Protein AF-0000000066672182 (afdb_homodimer)

Radius of gyration: 24.46 Å; Cα contacts (8 Å, |Δi|>4): 438; chains: 2; bounding box: 55×78×61 Å

Nearest PDB structures (foldseek):
  6jmt-assembly6_F  TM=8.742E-01  e=5.599E-02  Mus musculus
  7b4u-assembly2_C  TM=6.963E-01  e=1.454E-02  synthetic construct
  5z2n-assembly1_A  TM=6.628E-01  e=4.362E-02  Mus musculus
  4g8l-assembly3_C  TM=5.756E-01  e=4.585E-02  Homo sapiens
  8fob-assembly1_A  TM=5.525E-01  e=1.520E-01  Homo sapiens

Secondary structure (DSSP, 8-state):
---------------HHHHHHTS---HHHHHHHHHHHHHHHTT-HHHHHHHHHHHHTT--HHHHHHHHHHHHHHHHHTT-HHHHHHHHTTSSS----TTPEETTTTEEHHHHHHHTT-HHHHHHHHHTT--SSPPPSSSS---HHHHHHHT----------------/---------------HHHHHHTS---HHHHHHHHHHHHHHHTT-HHHHHHHHHHHHTT--HHHHHHHHHHHHHHHHHTT-HHHHHHHHTTSSS----TTPEETTTTEEHHHHHHHTT-HHHHHHHHHTT--SSPPPSSSS---HHHHHHHT----------------

Organism: Arabidopsis thaliana (NCBI:txid3702)

Sequence (334 aa):
MFDSYSLYPTGKLSPVVDSYVTAELDGEDMRDDYAFLESGLKDNKSQFISYAKRILVGEDAESERIEDLKLLTACCSYDSINCASSIINGDVGSVPYINDICSDTGLSLLHTAAESHAPLCVEMLLKRRARTDMRSKDERALIPLELSLSNVSVDVKWKPTSESIEDMFDSYSLYPTGKLSPVVDSYVTAELDGEDMRDDYAFLESGLKDNKSQFISYAKRILVGEDAESERIEDLKLLTACCSYDSINCASSIINGDVGSVPYINDICSDTGLSLLHTAAESHAPLCVEMLLKRRARTDMRSKDERALIPLELSLSNVSVDVKWKPTSESIED

Structure (mmCIF, N/CA/C/O backbone):
data_AF-0000000066672182-model_v1
#
loop_
_entity.id
_entity.type
_entity.pdbx_description
1 polymer 'Serine/threonine-protein phosphatase 6 regulatory ankyrin repeat subunit C-like protein'
#
loop_
_atom_site.group_PDB
_atom_site.id
_atom_site.type_symbol
_atom_site.label_atom_id
_atom_site.label_alt_id
_atom_site.label_comp_id
_atom_site.label_asym_id
_atom_site.label_entity_id
_atom_site.label_seq_id
_atom_site.pdbx_PDB_ins_code
_atom_site.Cartn_x
_atom_site.Cartn_y
_atom_site.Cartn_z
_atom_site.occupancy
_atom_site.B_iso_or_equiv
_atom_site.auth_seq_id
_atom_site.auth_comp_id
_atom_site.auth_asym_id
_atom_site.auth_atom_id
_atom_site.pdbx_PDB_model_num
ATOM 1 N N . MET A 1 1 ? -2.281 8.359 -38.312 1 19.88 1 MET A N 1
ATOM 2 C CA . MET A 1 1 ? -2.133 9.648 -37.656 1 19.88 1 MET A CA 1
ATOM 3 C C . MET A 1 1 ? -2.195 9.484 -36.125 1 19.88 1 MET A C 1
ATOM 5 O O . MET A 1 1 ? -3.227 9.758 -35.531 1 19.88 1 MET A O 1
ATOM 9 N N . PHE A 1 2 ? -1.711 8.453 -35.562 1 22 2 PHE A N 1
ATOM 10 C CA . PHE A 1 2 ? -1.904 7.746 -34.281 1 22 2 PHE A CA 1
ATOM 11 C C . PHE A 1 2 ? -1.374 8.57 -33.125 1 22 2 PHE A C 1
ATOM 13 O O . PHE A 1 2 ? -0.216 8.992 -33.125 1 22 2 PHE A O 1
ATOM 20 N N . ASP A 1 3 ? -2.244 9.438 -32.5 1 23.78 3 ASP A N 1
ATOM 21 C CA . ASP A 1 3 ? -2.049 10.484 -31.5 1 23.78 3 ASP A CA 1
ATOM 22 C C . ASP A 1 3 ? -1.147 10 -30.375 1 23.78 3 ASP A C 1
ATOM 24 O O . ASP A 1 3 ? -1.106 8.805 -30.078 1 23.78 3 ASP A O 1
ATOM 28 N N . SER A 1 4 ? -0.152 10.789 -30.016 1 22.03 4 SER A N 1
ATOM 29 C CA . SER A 1 4 ? 0.981 10.945 -29.109 1 22.03 4 SER A CA 1
ATOM 30 C C . SER A 1 4 ? 0.586 10.648 -27.672 1 22.03 4 SER A C 1
ATOM 32 O O . SER A 1 4 ? -0.331 11.266 -27.141 1 22.03 4 SER A O 1
ATOM 34 N N . TYR A 1 5 ? 0.552 9.375 -27.328 1 23.3 5 TYR A N 1
ATOM 35 C CA . TYR A 1 5 ? 0.294 8.836 -26 1 23.3 5 TYR A CA 1
ATOM 36 C C . TYR A 1 5 ? 1.052 9.617 -24.938 1 23.3 5 TYR A C 1
ATOM 38 O O . TYR A 1 5 ? 2.285 9.609 -24.906 1 23.3 5 TYR A O 1
ATOM 46 N N . SER A 1 6 ? 0.655 10.953 -24.781 1 23.72 6 SER A N 1
ATOM 47 C CA . SER A 1 6 ? 1.119 11.883 -23.75 1 23.72 6 SER A CA 1
ATOM 48 C C . SER A 1 6 ? 1.286 11.18 -22.406 1 23.72 6 SER A C 1
ATOM 50 O O . SER A 1 6 ? 0.308 10.719 -21.828 1 23.72 6 SER A O 1
ATOM 52 N N . LEU A 1 7 ? 2.209 10.359 -22.266 1 24.97 7 LEU A N 1
ATOM 53 C CA . LEU A 1 7 ? 2.73 9.57 -21.156 1 24.97 7 LEU A CA 1
ATOM 54 C C . LEU A 1 7 ? 2.586 10.32 -19.828 1 24.97 7 LEU A C 1
ATOM 56 O O . LEU A 1 7 ? 2.529 11.555 -19.828 1 24.97 7 LEU A O 1
ATOM 60 N N . TYR A 1 8 ? 2.328 9.508 -18.797 1 25.38 8 TYR A N 1
ATOM 61 C CA . TYR A 1 8 ? 1.877 9.828 -17.438 1 25.38 8 TYR A CA 1
ATOM 62 C C . TYR A 1 8 ? 2.781 10.867 -16.797 1 25.38 8 TYR A C 1
ATOM 64 O O . TYR A 1 8 ? 4.008 10.797 -16.922 1 25.38 8 TYR A O 1
ATOM 72 N N . PRO A 1 9 ? 2.318 12.109 -16.703 1 25.67 9 PRO A N 1
ATOM 73 C CA . PRO A 1 9 ? 3.025 13.195 -16.016 1 25.67 9 PRO A CA 1
ATOM 74 C C . PRO A 1 9 ? 3.73 12.727 -14.742 1 25.67 9 PRO A C 1
ATOM 76 O O . PRO A 1 9 ? 3.281 11.773 -14.094 1 25.67 9 PRO A O 1
ATOM 79 N N . THR A 1 10 ? 5.047 12.617 -14.703 1 28.86 10 THR A N 1
ATOM 80 C CA . THR A 1 10 ? 5.859 12.617 -13.492 1 28.86 10 THR A CA 1
ATOM 81 C C . THR A 1 10 ? 5.199 13.453 -12.406 1 28.86 10 THR A C 1
ATOM 83 O O . THR A 1 10 ? 4.945 14.648 -12.594 1 28.86 10 THR A O 1
ATOM 86 N N . GLY A 1 11 ? 4.121 12.953 -11.906 1 28.05 11 GLY A N 1
ATOM 87 C CA . GLY A 1 11 ? 3.457 13.719 -10.867 1 28.05 11 GLY A CA 1
ATOM 88 C C . GLY A 1 11 ? 4.422 14.477 -9.977 1 28.05 11 GLY A C 1
ATOM 89 O O . GLY A 1 11 ? 5.168 13.867 -9.203 1 28.05 11 GLY A O 1
ATOM 90 N N . LYS A 1 12 ? 5.148 15.469 -10.5 1 27.73 12 LYS A N 1
ATOM 91 C CA . LYS A 1 12 ? 5.805 16.531 -9.734 1 27.73 12 LYS A CA 1
ATOM 92 C C . LYS A 1 12 ? 5.062 16.797 -8.43 1 27.73 12 LYS A C 1
ATOM 94 O O . LYS A 1 12 ? 3.832 16.859 -8.406 1 27.73 12 LYS A O 1
ATOM 99 N N . LEU A 1 13 ? 5.527 16.312 -7.34 1 29.64 13 LEU A N 1
ATOM 100 C CA . LEU A 1 13 ? 5.164 16.891 -6.047 1 29.64 13 LEU A CA 1
ATOM 101 C C . LEU A 1 13 ? 4.82 18.375 -6.184 1 29.64 13 LEU A C 1
ATOM 103 O O . LEU A 1 13 ? 5.711 19.203 -6.402 1 29.64 13 LEU A O 1
ATOM 107 N N . SER A 1 14 ? 3.943 18.719 -7.051 1 31.23 14 SER A N 1
ATOM 108 C CA . SER A 1 14 ? 3.596 20.141 -7.066 1 31.23 14 SER A CA 1
ATOM 109 C C . SER A 1 14 ? 3.451 20.688 -5.652 1 31.23 14 SER A C 1
ATOM 111 O O . SER A 1 14 ? 2.771 20.094 -4.816 1 31.23 14 SER A O 1
ATOM 113 N N . PRO A 1 15 ? 4.312 21.625 -5.199 1 33.38 15 PRO A N 1
ATOM 114 C CA . PRO A 1 15 ? 4.484 22.344 -3.941 1 33.38 15 PRO A CA 1
ATOM 115 C C . PRO A 1 15 ? 3.172 22.922 -3.404 1 33.38 15 PRO A C 1
ATOM 117 O O . PRO A 1 15 ? 2.496 23.672 -4.098 1 33.38 15 PRO A O 1
ATOM 120 N N . VAL A 1 16 ? 2.305 22.156 -2.912 1 37.28 16 VAL A N 1
ATOM 121 C CA . VAL A 1 16 ? 1.418 22.859 -1.986 1 37.28 16 VAL A CA 1
ATOM 122 C C . VAL A 1 16 ? 2.152 24.031 -1.355 1 37.28 16 VAL A C 1
ATOM 124 O O . VAL A 1 16 ? 1.538 25.047 -1.019 1 37.28 16 VAL A O 1
ATOM 127 N N . VAL A 1 17 ? 3.436 23.828 -1.275 1 38.22 17 VAL A N 1
ATOM 128 C CA . VAL A 1 17 ? 4.23 24.969 -0.846 1 38.22 17 VAL A CA 1
ATOM 129 C C . VAL A 1 17 ? 4.035 26.125 -1.822 1 38.22 17 VAL A C 1
ATOM 131 O O . VAL A 1 17 ? 4.195 27.297 -1.451 1 38.22 17 VAL A O 1
ATOM 134 N N . ASP A 1 18 ? 3.689 25.656 -3.035 1 38.12 18 ASP A N 1
ATOM 135 C CA . ASP A 1 18 ? 3.592 26.766 -3.979 1 38.12 18 ASP A CA 1
ATOM 136 C C . ASP A 1 18 ? 2.438 27.688 -3.615 1 38.12 18 ASP A C 1
ATOM 138 O O . ASP A 1 18 ? 2.562 28.922 -3.721 1 38.12 18 ASP A O 1
ATOM 142 N N . SER A 1 19 ? 1.348 27.031 -3.266 1 39.28 19 SER A N 1
ATOM 143 C CA . SER A 1 19 ? 0.252 27.969 -3.055 1 39.28 19 SER A CA 1
ATOM 144 C C . SER A 1 19 ? 0.53 28.891 -1.866 1 39.28 19 SER A C 1
ATOM 146 O O . SER A 1 19 ? 0.14 30.062 -1.872 1 39.28 19 SER A O 1
ATOM 148 N N . TYR A 1 20 ? 1.02 28.281 -0.83 1 39.38 20 TYR A N 1
ATOM 149 C CA . TYR A 1 20 ? 1.28 29.156 0.315 1 39.38 20 TYR A CA 1
ATOM 150 C C . TYR A 1 20 ? 2.381 30.156 0 1 39.38 20 TYR A C 1
ATOM 152 O O . TYR A 1 20 ? 2.395 31.266 0.542 1 39.38 20 TYR A O 1
ATOM 160 N N . VAL A 1 21 ? 3.307 29.703 -0.994 1 40.78 21 VAL A N 1
ATOM 161 C CA . VAL A 1 21 ? 4.445 30.594 -1.184 1 40.78 21 VAL A CA 1
ATOM 162 C C . VAL A 1 21 ? 4.117 31.641 -2.252 1 40.78 21 VAL A C 1
ATOM 164 O O . VAL A 1 21 ? 4.926 32.531 -2.529 1 40.78 21 VAL A O 1
ATOM 167 N N . THR A 1 22 ? 3.178 31.406 -3.031 1 38.03 22 THR A N 1
ATOM 168 C CA . THR A 1 22 ? 3.086 32.375 -4.125 1 38.03 22 THR A CA 1
ATOM 169 C C . THR A 1 22 ? 2.551 33.688 -3.621 1 38.03 22 THR A C 1
ATOM 171 O O . THR A 1 22 ? 2.33 34.625 -4.41 1 38.03 22 THR A O 1
ATOM 174 N N . ALA A 1 23 ? 2.039 33.75 -2.42 1 34.88 23 ALA A N 1
ATOM 175 C CA . ALA A 1 23 ? 1.513 35.094 -2.184 1 34.88 23 ALA A CA 1
ATOM 176 C C . ALA A 1 23 ? 2.627 36.125 -2.225 1 34.88 23 ALA A C 1
ATOM 178 O O . ALA A 1 23 ? 3.787 35.812 -1.945 1 34.88 23 ALA A O 1
ATOM 179 N N . GLU A 1 24 ? 2.449 37.281 -2.889 1 39.22 24 GLU A N 1
ATOM 180 C CA . GLU A 1 24 ? 3.227 38.5 -2.91 1 39.22 24 GLU A CA 1
ATOM 181 C C . GLU A 1 24 ? 3.742 38.875 -1.519 1 39.22 24 GLU A C 1
ATOM 183 O O . GLU A 1 24 ? 3.123 39.656 -0.805 1 39.22 24 GLU A O 1
ATOM 188 N N . LEU A 1 25 ? 4.184 37.875 -0.789 1 42.5 25 LEU A N 1
ATOM 189 C CA . LEU A 1 25 ? 4.629 38.219 0.558 1 42.5 25 LEU A CA 1
ATOM 190 C C . LEU A 1 25 ? 5.828 39.156 0.511 1 42.5 25 LEU A C 1
ATOM 192 O O . LEU A 1 25 ? 6.688 39.031 -0.365 1 42.5 25 LEU A O 1
ATOM 196 N N . ASP A 1 26 ? 5.676 40.25 1.091 1 52.91 26 ASP A N 1
ATOM 197 C CA . ASP A 1 26 ? 6.832 41.094 1.364 1 52.91 26 ASP A CA 1
ATOM 198 C C . ASP A 1 26 ? 8.016 40.25 1.854 1 52.91 26 ASP A C 1
ATOM 200 O O . ASP A 1 26 ? 7.852 39.094 2.248 1 52.91 26 ASP A O 1
ATOM 204 N N . GLY A 1 27 ? 9.219 40.844 1.598 1 52 27 GLY A N 1
ATOM 205 C CA . GLY A 1 27 ? 10.5 40.219 1.903 1 52 27 GLY A CA 1
ATOM 206 C C . GLY A 1 27 ? 10.477 39.406 3.193 1 52 27 GLY A C 1
ATOM 207 O O . GLY A 1 27 ? 10.992 38.281 3.246 1 52 27 GLY A O 1
ATOM 208 N N . GLU A 1 28 ? 9.953 40 4.27 1 53.56 28 GLU A N 1
ATOM 209 C CA . GLU A 1 28 ? 9.867 39.344 5.566 1 53.56 28 GLU A CA 1
ATOM 210 C C . GLU A 1 28 ? 8.859 38.188 5.539 1 53.56 28 GLU A C 1
ATOM 212 O O . GLU A 1 28 ? 9.109 37.125 6.094 1 53.56 28 GLU A O 1
ATOM 217 N N . ASP A 1 29 ? 7.785 38.438 4.809 1 61.03 29 ASP A N 1
ATOM 218 C CA . ASP A 1 29 ? 6.738 37.438 4.715 1 61.03 29 ASP A CA 1
ATOM 219 C C . ASP A 1 29 ? 7.223 36.219 3.949 1 61.03 29 ASP A C 1
ATOM 221 O O . ASP A 1 29 ? 6.898 35.062 4.312 1 61.03 29 ASP A O 1
ATOM 225 N N . MET A 1 30 ? 8.141 36.562 3.084 1 66.5 30 MET A N 1
ATOM 226 C CA . MET A 1 30 ? 8.688 35.469 2.299 1 66.5 30 MET A CA 1
ATOM 227 C C . MET A 1 30 ? 9.641 34.625 3.137 1 66.5 30 MET A C 1
ATOM 229 O O . MET A 1 30 ? 9.656 33.375 3.014 1 66.5 30 MET A O 1
ATOM 233 N N . ARG A 1 31 ? 10.375 35.375 4.016 1 66.62 31 ARG A N 1
ATOM 234 C CA . ARG A 1 31 ? 11.305 34.656 4.871 1 66.62 31 ARG A CA 1
ATOM 235 C C . ARG A 1 31 ? 10.562 33.781 5.875 1 66.62 31 ARG A C 1
ATOM 237 O O . ARG A 1 31 ? 10.961 32.625 6.125 1 66.62 31 ARG A O 1
ATOM 244 N N . ASP A 1 32 ? 9.492 34.344 6.398 1 73.94 32 ASP A N 1
ATOM 245 C CA . ASP A 1 32 ? 8.711 33.594 7.379 1 73.94 32 ASP A CA 1
ATOM 246 C C . ASP A 1 32 ? 8.023 32.406 6.73 1 73.94 32 ASP A C 1
ATOM 248 O O . ASP A 1 32 ? 7.961 31.328 7.328 1 73.94 32 ASP A O 1
ATOM 252 N N . ASP A 1 33 ? 7.613 32.656 5.52 1 75.94 33 ASP A N 1
ATOM 253 C CA . ASP A 1 33 ? 6.965 31.547 4.809 1 75.94 33 ASP A CA 1
ATOM 254 C C . ASP A 1 33 ? 7.945 30.406 4.527 1 75.94 33 ASP A C 1
ATOM 256 O O . ASP A 1 33 ? 7.609 29.234 4.691 1 75.94 33 ASP A O 1
ATOM 260 N N . TYR A 1 34 ? 9.125 30.828 4.215 1 80.25 34 TYR A N 1
ATOM 261 C CA . TYR A 1 34 ? 10.148 29.844 3.938 1 80.25 34 TYR A CA 1
ATOM 262 C C . TYR A 1 34 ? 10.539 29.094 5.203 1 80.25 34 TYR A C 1
ATOM 264 O O . TYR A 1 34 ? 10.727 27.875 5.18 1 80.25 34 TYR A O 1
ATOM 272 N N . ALA A 1 35 ? 10.688 29.844 6.242 1 83.75 35 ALA A N 1
ATOM 273 C CA . ALA A 1 35 ? 11.039 29.219 7.516 1 83.75 35 ALA A CA 1
ATOM 274 C C . ALA A 1 35 ? 9.953 28.25 7.973 1 83.75 35 ALA A C 1
ATOM 276 O O . ALA A 1 35 ? 10.258 27.188 8.523 1 83.75 35 ALA A O 1
ATOM 277 N N . PHE A 1 36 ? 8.781 28.641 7.742 1 87.38 36 PHE A N 1
ATOM 278 C CA . PHE A 1 36 ? 7.664 27.766 8.062 1 87.38 36 PHE A CA 1
ATOM 279 C C . PHE A 1 36 ? 7.742 26.469 7.25 1 87.38 36 PHE A C 1
ATOM 281 O O . PHE A 1 36 ? 7.684 25.375 7.809 1 87.38 36 PHE A O 1
ATOM 288 N N . LEU A 1 37 ? 7.91 26.594 6.02 1 85.75 37 LEU A N 1
ATOM 289 C CA . LEU A 1 37 ? 8.023 25.438 5.148 1 85.75 37 LEU A CA 1
ATOM 290 C C . LEU A 1 37 ? 9.195 24.547 5.562 1 85.75 37 LEU A C 1
ATOM 292 O O . LEU A 1 37 ? 9.062 23.328 5.637 1 85.75 37 LEU A O 1
ATOM 296 N N . GLU A 1 38 ? 10.273 25.219 5.871 1 89.75 38 GLU A N 1
ATOM 297 C CA . GLU A 1 38 ? 11.477 24.5 6.27 1 89.75 38 GLU A CA 1
ATOM 298 C C . GLU A 1 38 ? 11.258 23.719 7.562 1 89.75 38 GLU A C 1
ATOM 300 O O . GLU A 1 38 ? 11.781 22.625 7.727 1 89.75 38 GLU A O 1
ATOM 305 N N . SER A 1 39 ? 10.562 24.312 8.414 1 92.56 39 SER A N 1
ATOM 306 C CA . SER A 1 39 ? 10.312 23.625 9.688 1 92.56 39 SER A CA 1
ATOM 307 C C . SER A 1 39 ? 9.539 22.328 9.469 1 92.56 39 SER A C 1
ATOM 309 O O . SER A 1 39 ? 9.789 21.328 10.148 1 92.56 39 SER A O 1
ATOM 311 N N . GLY A 1 40 ? 8.602 22.328 8.57 1 93.31 40 GLY A N 1
ATOM 312 C CA . GLY A 1 40 ? 7.863 21.125 8.227 1 93.31 40 GLY A CA 1
ATOM 313 C C . GLY A 1 40 ? 8.727 20.078 7.559 1 93.31 40 GLY A C 1
ATOM 314 O O . GLY A 1 40 ? 8.688 18.906 7.938 1 93.31 40 GLY A O 1
ATOM 315 N N . LEU A 1 41 ? 9.5 20.531 6.625 1 90.81 41 LEU A N 1
ATOM 316 C CA . LEU A 1 41 ? 10.352 19.625 5.859 1 90.81 41 LEU A CA 1
ATOM 317 C C . LEU A 1 41 ? 11.391 18.969 6.758 1 90.81 41 LEU A C 1
ATOM 319 O O . LEU A 1 41 ? 11.664 17.781 6.621 1 90.81 41 LEU A O 1
ATOM 323 N N . LYS A 1 42 ? 11.922 19.75 7.695 1 93.31 42 LYS A N 1
ATOM 324 C CA . LYS A 1 42 ? 12.953 19.25 8.594 1 93.31 42 LYS A CA 1
ATOM 325 C C . LYS A 1 42 ? 12.336 18.547 9.805 1 93.31 42 LYS A C 1
ATOM 327 O O . LYS A 1 42 ? 13.055 18 10.648 1 93.31 42 LYS A O 1
ATOM 332 N N . ASP A 1 43 ? 11.031 18.609 9.773 1 97.5 43 ASP A N 1
ATOM 333 C CA . ASP A 1 43 ? 10.281 18 10.867 1 97.5 43 ASP A CA 1
ATOM 334 C C . ASP A 1 43 ? 10.672 18.609 12.211 1 97.5 43 ASP A C 1
ATOM 336 O O . ASP A 1 43 ? 10.844 17.891 13.203 1 97.5 43 ASP A O 1
ATOM 340 N N . ASN A 1 44 ? 11.016 19.938 12.195 1 96.25 44 ASN A N 1
ATOM 341 C CA . ASN A 1 44 ? 11.266 20.703 13.406 1 96.25 44 ASN A CA 1
ATOM 342 C C . ASN A 1 44 ? 9.969 21.094 14.109 1 96.25 44 ASN A C 1
ATOM 344 O O . ASN A 1 44 ? 9.359 22.125 13.781 1 96.25 44 ASN A O 1
ATOM 348 N N . LYS A 1 45 ? 9.586 20.359 15.086 1 97.19 45 LYS A N 1
ATOM 349 C CA . LYS A 1 45 ? 8.281 20.453 15.734 1 97.19 45 LYS A CA 1
ATOM 350 C C . LYS A 1 45 ? 8.078 21.828 16.375 1 97.19 45 LYS A C 1
ATOM 352 O O . LYS A 1 45 ? 7.051 22.469 16.156 1 97.19 45 LYS A O 1
ATOM 357 N N . SER A 1 46 ? 9.055 22.234 17.188 1 96.94 46 SER A N 1
ATOM 358 C CA . SER A 1 46 ? 8.922 23.469 17.953 1 96.94 46 SER A CA 1
ATOM 359 C C . SER A 1 46 ? 8.711 24.672 17.031 1 96.94 46 SER A C 1
ATOM 361 O O . SER A 1 46 ? 7.789 25.469 17.25 1 96.94 46 SER A O 1
ATOM 363 N N . GLN A 1 47 ? 9.586 24.797 16.031 1 95.75 47 GLN A N 1
ATOM 364 C CA . GLN A 1 47 ? 9.469 25.906 15.094 1 95.75 47 GLN A CA 1
ATOM 365 C C . GLN A 1 47 ? 8.172 25.812 14.289 1 95.75 47 GLN A C 1
ATOM 367 O O . GLN A 1 47 ? 7.512 26.828 14.039 1 95.75 47 GLN A O 1
ATOM 372 N N . PHE A 1 48 ? 7.801 24.672 13.906 1 96.44 48 PHE A N 1
ATOM 373 C CA . PHE A 1 48 ? 6.586 24.438 13.125 1 96.44 48 PHE A CA 1
ATOM 374 C C . PHE A 1 48 ? 5.355 24.922 13.891 1 96.44 48 PHE A C 1
ATOM 376 O O . PHE A 1 48 ? 4.52 25.641 13.344 1 96.44 48 PHE A O 1
ATOM 383 N N . ILE A 1 49 ? 5.23 24.516 15.188 1 96.94 49 ILE A N 1
ATOM 384 C CA . ILE A 1 49 ? 4.098 24.891 16.016 1 96.94 49 ILE A CA 1
ATOM 385 C C . ILE A 1 49 ? 4 26.422 16.109 1 96.94 49 ILE A C 1
ATOM 387 O O . ILE A 1 49 ? 2.914 26.984 15.969 1 96.94 49 ILE A O 1
ATOM 391 N N . SER A 1 50 ? 5.176 27.031 16.328 1 94.81 50 SER A N 1
ATOM 392 C CA . SER A 1 50 ? 5.215 28.484 16.484 1 94.81 50 SER A CA 1
ATOM 393 C C . SER A 1 50 ? 4.695 29.172 15.219 1 94.81 50 SER A C 1
ATOM 395 O O . SER A 1 50 ? 3.861 30.078 15.305 1 94.81 50 SER A O 1
ATOM 397 N N . TYR A 1 51 ? 5.09 28.719 14.07 1 91.88 51 TYR A N 1
ATOM 398 C CA . TYR A 1 51 ? 4.691 29.312 12.797 1 91.88 51 TYR A CA 1
ATOM 399 C C . TYR A 1 51 ? 3.234 29 12.484 1 91.88 51 TYR A C 1
ATOM 401 O O . TYR A 1 51 ? 2.484 29.875 12.039 1 91.88 51 TYR A O 1
ATOM 409 N N . ALA A 1 52 ? 2.742 27.828 12.734 1 93.25 52 ALA A N 1
ATOM 410 C CA . ALA A 1 52 ? 1.38 27.391 12.438 1 93.25 52 ALA A CA 1
ATOM 411 C C . ALA A 1 52 ? 0.362 28.203 13.242 1 93.25 52 ALA A C 1
ATOM 413 O O . ALA A 1 52 ? -0.666 28.625 12.711 1 93.25 52 ALA A O 1
ATOM 414 N N . LYS A 1 53 ? 0.673 28.422 14.469 1 91.81 53 LYS A N 1
ATOM 415 C CA . LYS A 1 53 ? -0.236 29.172 15.336 1 91.81 53 LYS A CA 1
ATOM 416 C C . LYS A 1 53 ? -0.39 30.609 14.859 1 91.81 53 LYS A C 1
ATOM 418 O O . LYS A 1 53 ? -1.478 31.188 14.938 1 91.81 53 LYS A O 1
ATOM 423 N N . ARG A 1 54 ? 0.681 31.156 14.273 1 88.31 54 ARG A N 1
ATOM 424 C CA . ARG A 1 54 ? 0.643 32.531 13.766 1 88.31 54 ARG A CA 1
ATOM 425 C C . ARG A 1 54 ? -0.282 32.625 12.555 1 88.31 54 ARG A C 1
ATOM 427 O O . ARG A 1 54 ? -0.979 33.625 12.391 1 88.31 54 ARG A O 1
ATOM 434 N N . ILE A 1 55 ? -0.331 31.578 11.82 1 83.25 55 ILE A N 1
ATOM 435 C CA . ILE A 1 55 ? -1.108 31.625 10.586 1 83.25 55 ILE A CA 1
ATOM 436 C C . ILE A 1 55 ? -2.578 31.344 10.898 1 83.25 55 ILE A C 1
ATOM 438 O O . ILE A 1 55 ? -3.465 31.75 10.141 1 83.25 55 ILE A O 1
ATOM 442 N N . LEU A 1 56 ? -2.852 30.703 11.953 1 87 56 LEU A N 1
ATOM 443 C CA . LEU A 1 56 ? -4.215 30.281 12.266 1 87 56 LEU A CA 1
ATOM 444 C C . LEU A 1 56 ? -4.902 31.312 13.156 1 87 56 LEU A C 1
ATOM 446 O O . LEU A 1 56 ? -6.09 31.188 13.461 1 87 56 LEU A O 1
ATOM 450 N N . VAL A 1 57 ? -4.188 32.312 13.469 1 84.81 57 VAL A N 1
ATOM 451 C CA . VAL A 1 57 ? -4.742 33.344 14.344 1 84.81 57 VAL A CA 1
ATOM 452 C C . VAL A 1 57 ? -5.945 34 13.672 1 84.81 57 VAL A C 1
ATOM 454 O O . VAL A 1 57 ? -5.883 34.375 12.5 1 84.81 57 VAL A O 1
ATOM 457 N N . GLY A 1 58 ? -7.074 34.125 14.414 1 86 58 GLY A N 1
ATOM 458 C CA . GLY A 1 58 ? -8.242 34.844 13.938 1 86 58 GLY A CA 1
ATOM 459 C C . GLY A 1 58 ? -9.203 33.969 13.148 1 86 58 GLY A C 1
ATOM 460 O O . GLY A 1 58 ? -10.289 34.406 12.781 1 86 58 GLY A O 1
ATOM 461 N N . GLU A 1 59 ? -8.875 32.812 12.844 1 83.62 59 GLU A N 1
ATOM 462 C CA . GLU A 1 59 ? -9.742 31.906 12.102 1 83.62 59 GLU A CA 1
ATOM 463 C C . GLU A 1 59 ? -10.844 31.344 12.992 1 83.62 59 GLU A C 1
ATOM 465 O O . GLU A 1 59 ? -10.633 31.125 14.188 1 83.62 59 GLU A O 1
ATOM 470 N N . ASP A 1 60 ? -11.984 31.25 12.43 1 89.38 60 ASP A N 1
ATOM 471 C CA . ASP A 1 60 ? -13.016 30.516 13.156 1 89.38 60 ASP A CA 1
ATOM 472 C C . ASP A 1 60 ? -12.711 29.016 13.188 1 89.38 60 ASP A C 1
ATOM 474 O O . ASP A 1 60 ? -11.797 28.562 12.5 1 89.38 60 ASP A O 1
ATOM 478 N N . ALA A 1 61 ? -13.484 28.312 13.93 1 86.75 61 ALA A N 1
ATOM 479 C CA . ALA A 1 61 ? -13.195 26.906 14.211 1 86.75 61 ALA A CA 1
ATOM 480 C C . ALA A 1 61 ? -13.219 26.062 12.938 1 86.75 61 ALA A C 1
ATOM 482 O O . ALA A 1 61 ? -12.375 25.188 12.75 1 86.75 61 ALA A O 1
ATOM 483 N N . GLU A 1 62 ? -14.195 26.328 12.109 1 88.62 62 GLU A N 1
ATOM 484 C CA . GLU A 1 62 ? -14.328 25.562 10.867 1 88.62 62 GLU A CA 1
ATOM 485 C C . GLU A 1 62 ? -13.172 25.844 9.914 1 88.62 62 GLU A C 1
ATOM 487 O O . GLU A 1 62 ? -12.602 24.922 9.336 1 88.62 62 GLU A O 1
ATOM 492 N N . SER A 1 63 ? -12.875 27.078 9.742 1 89.25 63 SER A N 1
ATOM 493 C CA . SER A 1 63 ? -11.75 27.469 8.898 1 89.25 63 SER A CA 1
ATOM 494 C C . SER A 1 63 ? -10.438 26.922 9.438 1 89.25 63 SER A C 1
ATOM 496 O O . SER A 1 63 ? -9.57 26.516 8.664 1 89.25 63 SER A O 1
ATOM 498 N N . GLU A 1 64 ? -10.336 26.906 10.742 1 90.69 64 GLU A N 1
ATOM 499 C CA . GLU A 1 64 ? -9.125 26.391 11.375 1 90.69 64 GLU A CA 1
ATOM 500 C C . GLU A 1 64 ? -8.953 24.906 11.094 1 90.69 64 GLU A C 1
ATOM 502 O O . GLU A 1 64 ? -7.84 24.453 10.805 1 90.69 64 GLU A O 1
ATOM 507 N N . ARG A 1 65 ? -10.023 24.219 11.133 1 91.38 65 ARG A N 1
ATOM 508 C CA . ARG A 1 65 ? -9.969 22.781 10.875 1 91.38 65 ARG A CA 1
ATOM 509 C C . ARG A 1 65 ? -9.516 22.5 9.445 1 91.38 65 ARG A C 1
ATOM 511 O O . ARG A 1 65 ? -8.734 21.578 9.211 1 91.38 65 ARG A O 1
ATOM 518 N N . ILE A 1 66 ? -10.039 23.266 8.578 1 91.12 66 ILE A N 1
ATOM 519 C CA . ILE A 1 66 ? -9.68 23.125 7.172 1 91.12 66 ILE A CA 1
ATOM 520 C C . ILE A 1 66 ? -8.188 23.406 6.988 1 91.12 66 ILE A C 1
ATOM 522 O O . ILE A 1 66 ? -7.488 22.656 6.309 1 91.12 66 ILE A O 1
ATOM 526 N N . GLU A 1 67 ? -7.73 24.469 7.586 1 90.69 67 GLU A N 1
ATOM 527 C CA . GLU A 1 67 ? -6.32 24.844 7.484 1 90.69 67 GLU A CA 1
ATOM 528 C C . GLU A 1 67 ? -5.434 23.797 8.156 1 90.69 67 GLU A C 1
ATOM 530 O O . GLU A 1 67 ? -4.379 23.438 7.621 1 90.69 67 GLU A O 1
ATOM 535 N N . ASP A 1 68 ? -5.859 23.281 9.289 1 94.19 68 ASP A N 1
ATOM 536 C CA . ASP A 1 68 ? -5.098 22.25 9.992 1 94.19 68 ASP A CA 1
ATOM 537 C C . ASP A 1 68 ? -4.98 20.984 9.148 1 94.19 68 ASP A C 1
ATOM 539 O O . ASP A 1 68 ? -3.934 20.328 9.148 1 94.19 68 ASP A O 1
ATOM 543 N N . LEU A 1 69 ? -6.078 20.703 8.461 1 95.88 69 LEU A N 1
ATOM 544 C CA . LEU A 1 69 ? -6.047 19.531 7.605 1 95.88 69 LEU A CA 1
ATOM 545 C C . LEU A 1 69 ? -5.035 19.703 6.477 1 95.88 69 LEU A C 1
ATOM 547 O O . LEU A 1 69 ? -4.316 18.766 6.133 1 95.88 69 LEU A O 1
ATOM 551 N N . LYS A 1 70 ? -4.957 20.844 5.965 1 93.94 70 LYS A N 1
ATOM 552 C CA . LYS A 1 70 ? -3.984 21.125 4.914 1 93.94 70 LYS A CA 1
ATOM 553 C C . LYS A 1 70 ? -2.557 20.984 5.438 1 93.94 70 LYS A C 1
ATOM 555 O O . LYS A 1 70 ? -1.7 20.406 4.766 1 93.94 70 LYS A O 1
ATOM 560 N N . LEU A 1 71 ? -2.348 21.531 6.586 1 94.12 71 LEU A N 1
ATOM 561 C CA . LEU A 1 71 ? -1.028 21.438 7.199 1 94.12 71 LEU A CA 1
ATOM 562 C C . LEU A 1 71 ? -0.666 19.984 7.48 1 94.12 71 LEU A C 1
ATOM 564 O O . LEU A 1 71 ? 0.453 19.547 7.191 1 94.12 71 LEU A O 1
ATOM 568 N N . LEU A 1 72 ? -1.624 19.266 7.996 1 96.56 72 LEU A N 1
ATOM 569 C CA . LEU A 1 72 ? -1.407 17.859 8.305 1 96.56 72 LEU A CA 1
ATOM 570 C C . LEU A 1 72 ? -1.12 17.062 7.039 1 96.56 72 LEU A C 1
ATOM 572 O O . LEU A 1 72 ? -0.232 16.203 7.027 1 96.56 72 LEU A O 1
ATOM 576 N N . THR A 1 73 ? -1.852 17.328 6.004 1 97.12 73 THR A N 1
ATOM 577 C CA . THR A 1 73 ? -1.626 16.688 4.711 1 97.12 73 THR A CA 1
ATOM 578 C C . THR A 1 73 ? -0.19 16.906 4.242 1 97.12 73 THR A C 1
ATOM 580 O O . THR A 1 73 ? 0.476 15.969 3.811 1 97.12 73 THR A O 1
ATOM 583 N N . ALA A 1 74 ? 0.282 18.109 4.383 1 94.81 74 ALA A N 1
ATOM 584 C CA . ALA A 1 74 ? 1.652 18.422 3.99 1 94.81 74 ALA A CA 1
ATOM 585 C C . ALA A 1 74 ? 2.66 17.656 4.832 1 94.81 74 ALA A C 1
ATOM 587 O O . ALA A 1 74 ? 3.602 17.062 4.301 1 94.81 74 ALA A O 1
ATOM 588 N N . CYS A 1 75 ? 2.484 17.688 6.078 1 96.94 75 CYS A N 1
ATOM 589 C CA . CYS A 1 75 ? 3.387 16.969 6.969 1 96.94 75 CYS A CA 1
ATOM 590 C C . CYS A 1 75 ? 3.432 15.477 6.613 1 96.94 75 CYS A C 1
ATOM 592 O O . CYS A 1 75 ? 4.504 14.875 6.602 1 96.94 75 CYS A O 1
ATOM 594 N N . CYS A 1 76 ? 2.268 14.898 6.32 1 97.12 76 CYS A N 1
ATOM 595 C CA . CYS A 1 76 ? 2.191 13.484 5.969 1 97.12 76 CYS A CA 1
ATOM 596 C C . CYS A 1 76 ? 2.91 13.211 4.652 1 97.12 76 CYS A C 1
ATOM 598 O O . CYS A 1 76 ? 3.537 12.164 4.488 1 97.12 76 CYS A O 1
ATOM 600 N N . SER A 1 77 ? 2.812 14.109 3.734 1 95.69 77 SER A N 1
ATOM 601 C CA . SER A 1 77 ? 3.477 13.938 2.447 1 95.69 77 SER A CA 1
ATOM 602 C C . SER A 1 77 ? 4.992 13.875 2.611 1 95.69 77 SER A C 1
ATOM 604 O O . SER A 1 77 ? 5.676 13.164 1.871 1 95.69 77 SER A O 1
ATOM 606 N N . TYR A 1 78 ? 5.512 14.555 3.631 1 94.5 78 TYR A N 1
ATOM 607 C CA . TYR A 1 78 ? 6.957 14.641 3.811 1 94.5 78 TYR A CA 1
ATOM 608 C C . TYR A 1 78 ? 7.426 13.672 4.891 1 94.5 78 TYR A C 1
ATOM 610 O O . TYR A 1 78 ? 8.609 13.656 5.246 1 94.5 78 TYR A O 1
ATOM 618 N N . ASP A 1 79 ? 6.574 12.953 5.309 1 97.06 79 ASP A N 1
ATOM 619 C CA . ASP A 1 79 ? 6.867 11.969 6.344 1 97.06 79 ASP A CA 1
ATOM 620 C C . ASP A 1 79 ? 7.445 12.633 7.59 1 97.06 79 ASP A C 1
ATOM 622 O O . ASP A 1 79 ? 8.328 12.07 8.25 1 97.06 79 ASP A O 1
ATOM 626 N N . SER A 1 80 ? 6.996 13.938 7.828 1 97.56 80 SER A N 1
ATOM 627 C CA . SER A 1 80 ? 7.391 14.688 9.016 1 97.56 80 SER A CA 1
ATOM 628 C C . SER A 1 80 ? 6.551 14.305 10.227 1 97.56 80 SER A C 1
ATOM 630 O O . SER A 1 80 ? 5.605 15.008 10.586 1 97.56 80 SER A O 1
ATOM 632 N N . ILE A 1 81 ? 6.867 13.305 10.891 1 97.62 81 ILE A N 1
ATOM 633 C CA . ILE A 1 81 ? 6.043 12.617 11.875 1 97.62 81 ILE A CA 1
ATOM 634 C C . ILE A 1 81 ? 5.883 13.492 13.117 1 97.62 81 ILE A C 1
ATOM 636 O O . ILE A 1 81 ? 4.828 13.5 13.75 1 97.62 81 ILE A O 1
ATOM 640 N N . ASN A 1 82 ? 6.895 14.227 13.492 1 98.06 82 ASN A N 1
ATOM 641 C CA . ASN A 1 82 ? 6.797 15.07 14.68 1 98.06 82 ASN A CA 1
ATOM 642 C C . ASN A 1 82 ? 5.844 16.234 14.461 1 98.06 82 ASN A C 1
ATOM 644 O O . ASN A 1 82 ? 5.027 16.562 15.328 1 98.06 82 ASN A O 1
ATOM 648 N N . CYS A 1 83 ? 6.004 16.844 13.297 1 97.81 83 CYS A N 1
ATOM 649 C CA . CYS A 1 83 ? 5.086 17.922 12.969 1 97.81 83 CYS A CA 1
ATOM 650 C C . CYS A 1 83 ? 3.656 17.406 12.844 1 97.81 83 CYS A C 1
ATOM 652 O O . CYS A 1 83 ? 2.729 18 13.391 1 97.81 83 CYS A O 1
ATOM 654 N N . ALA A 1 84 ? 3.48 16.297 12.156 1 97.94 84 ALA A N 1
ATOM 655 C CA . ALA A 1 84 ? 2.156 15.703 12.016 1 97.94 84 ALA A CA 1
ATOM 656 C C . ALA A 1 84 ? 1.548 15.383 13.375 1 97.94 84 ALA A C 1
ATOM 658 O O . ALA A 1 84 ? 0.385 15.703 13.633 1 97.94 84 ALA A O 1
ATOM 659 N N . SER A 1 85 ? 2.32 14.828 14.227 1 97.44 85 SER A N 1
ATOM 660 C CA . SER A 1 85 ? 1.856 14.461 15.555 1 97.44 85 SER A CA 1
ATOM 661 C C . SER A 1 85 ? 1.449 15.688 16.359 1 97.44 85 SER A C 1
ATOM 663 O O . SER A 1 85 ? 0.498 15.641 17.141 1 97.44 85 SER A O 1
ATOM 665 N N . SER A 1 86 ? 2.156 16.75 16.219 1 97.25 86 SER A N 1
ATOM 666 C CA . SER A 1 86 ? 1.825 17.969 16.938 1 97.25 86 SER A CA 1
ATOM 667 C C . SER A 1 86 ? 0.438 18.484 16.562 1 97.25 86 SER A C 1
ATOM 669 O O . SER A 1 86 ? -0.296 18.984 17.406 1 97.25 86 SER A O 1
ATOM 671 N N . ILE A 1 87 ? 0.058 18.344 15.312 1 96.5 87 ILE A N 1
ATOM 672 C CA . ILE A 1 87 ? -1.258 18.781 14.844 1 96.5 87 ILE A CA 1
ATOM 673 C C . ILE A 1 87 ? -2.332 17.859 15.422 1 96.5 87 ILE A C 1
ATOM 675 O O . ILE A 1 87 ? -3.334 18.328 15.969 1 96.5 87 ILE A O 1
ATOM 679 N N . ILE A 1 88 ? -2.115 16.594 15.344 1 96.19 88 ILE A N 1
ATOM 680 C CA . ILE A 1 88 ? -3.072 15.586 15.781 1 96.19 88 ILE A CA 1
ATOM 681 C C . ILE A 1 88 ? -3.275 15.688 17.297 1 96.19 88 ILE A C 1
ATOM 683 O O . ILE A 1 88 ? -4.379 15.461 17.797 1 96.19 88 ILE A O 1
ATOM 687 N N . ASN A 1 89 ? -2.254 16.047 17.969 1 95.5 89 ASN A N 1
ATOM 688 C CA . ASN A 1 89 ? -2.316 16.156 19.422 1 95.5 89 ASN A CA 1
ATOM 689 C C . ASN A 1 89 ? -2.941 17.469 19.859 1 95.5 89 ASN A C 1
ATOM 691 O O . ASN A 1 89 ? -3.131 17.719 21.062 1 95.5 89 ASN A O 1
ATOM 695 N N . GLY A 1 90 ? -3.213 18.344 19 1 94.25 90 GLY A N 1
ATOM 696 C CA . GLY A 1 90 ? -3.9 19.594 19.312 1 94.25 90 GLY A CA 1
ATOM 697 C C . GLY A 1 90 ? -2.953 20.719 19.688 1 94.25 90 GLY A C 1
ATOM 698 O O . GLY A 1 90 ? -3.379 21.734 20.234 1 94.25 90 GLY A O 1
ATOM 699 N N . ASP A 1 91 ? -1.66 20.547 19.344 1 95.06 91 ASP A N 1
ATOM 700 C CA . ASP A 1 91 ? -0.679 21.578 19.703 1 95.06 91 ASP A CA 1
ATOM 701 C C . ASP A 1 91 ? -0.823 22.812 18.812 1 95.06 91 ASP A C 1
ATOM 703 O O . ASP A 1 91 ? -0.36 23.891 19.172 1 95.06 91 ASP A O 1
ATOM 707 N N . VAL A 1 92 ? -1.407 22.703 17.672 1 92.94 92 VAL A N 1
ATOM 708 C CA . VAL A 1 92 ? -1.479 23.766 16.672 1 92.94 92 VAL A CA 1
ATOM 709 C C . VAL A 1 92 ? -2.859 24.422 16.719 1 92.94 92 VAL A C 1
ATOM 711 O O . VAL A 1 92 ? -2.971 25.656 16.703 1 92.94 92 VAL A O 1
ATOM 714 N N . GLY A 1 93 ? -3.877 23.703 16.797 1 91.06 93 GLY A N 1
ATOM 715 C CA . GLY A 1 93 ? -5.254 24.188 16.766 1 91.06 93 GLY A CA 1
ATOM 716 C C . GLY A 1 93 ? -6.27 23.062 16.812 1 91.06 93 GLY A C 1
ATOM 717 O O . GLY A 1 93 ? -6.203 22.188 17.688 1 91.06 93 GLY A O 1
ATOM 718 N N . SER A 1 94 ? -7.172 23.156 15.867 1 91.5 94 SER A N 1
ATOM 719 C CA . SER A 1 94 ? -8.188 22.109 15.766 1 91.5 94 SER A CA 1
ATOM 720 C C . SER A 1 94 ? -7.59 20.812 15.242 1 91.5 94 SER A C 1
ATOM 722 O O . SER A 1 94 ? -6.641 20.828 14.461 1 91.5 94 SER A O 1
ATOM 724 N N . VAL A 1 95 ? -8.141 19.719 15.664 1 93 95 VAL A N 1
ATOM 725 C CA . VAL A 1 95 ? -7.652 18.406 15.258 1 93 95 VAL A CA 1
ATOM 726 C C . VAL A 1 95 ? -8.555 17.828 14.172 1 93 95 VAL A C 1
ATOM 728 O O . VAL A 1 95 ? -9.727 17.531 14.422 1 93 95 VAL A O 1
ATOM 731 N N . PRO A 1 96 ? -7.996 17.672 13.039 1 94.62 96 PRO A N 1
ATOM 732 C CA . PRO A 1 96 ? -8.797 17.047 11.984 1 94.62 96 PRO A CA 1
ATOM 733 C C . PRO A 1 96 ? -9.133 15.594 12.289 1 94.62 96 PRO A C 1
ATOM 735 O O . PRO A 1 96 ? -8.43 14.945 13.07 1 94.62 96 PRO A O 1
ATOM 738 N N . TYR A 1 97 ? -10.25 15.094 11.664 1 95.25 97 TYR A N 1
ATOM 739 C CA . TYR A 1 97 ? -10.539 13.664 11.742 1 95.25 97 TYR A CA 1
ATOM 740 C C . TYR A 1 97 ? -9.547 12.867 10.891 1 95.25 97 TYR A C 1
ATOM 742 O O . TYR A 1 97 ? -9.148 13.312 9.812 1 95.25 97 TYR A O 1
ATOM 750 N N . ILE A 1 98 ? -9.273 11.727 11.312 1 97.38 98 ILE A N 1
ATOM 751 C CA . ILE A 1 98 ? -8.219 10.898 10.727 1 97.38 98 ILE A CA 1
ATOM 752 C C . ILE A 1 98 ? -8.57 10.57 9.281 1 97.38 98 ILE A C 1
ATOM 754 O O . ILE A 1 98 ? -7.684 10.5 8.422 1 97.38 98 ILE A O 1
ATOM 758 N N . ASN A 1 99 ? -9.898 10.375 8.969 1 98.12 99 ASN A N 1
ATOM 759 C CA . ASN A 1 99 ? -10.305 9.953 7.633 1 98.12 99 ASN A CA 1
ATOM 760 C C . ASN A 1 99 ? -10.914 11.109 6.844 1 98.12 99 ASN A C 1
ATOM 762 O O . ASN A 1 99 ? -11.617 10.883 5.852 1 98.12 99 ASN A O 1
ATOM 766 N N . ASP A 1 100 ? -10.594 12.336 7.328 1 96.81 100 ASP A N 1
ATOM 767 C CA . ASP A 1 100 ? -11.008 13.5 6.551 1 96.81 100 ASP A CA 1
ATOM 768 C C . ASP A 1 100 ? -10.312 13.531 5.191 1 96.81 100 ASP A C 1
ATOM 770 O O . ASP A 1 100 ? -9.164 13.094 5.066 1 96.81 100 ASP A O 1
ATOM 774 N N . ILE A 1 101 ? -11.078 14.055 4.219 1 97 101 ILE A N 1
ATOM 775 C CA . ILE A 1 101 ? -10.531 14.234 2.879 1 97 101 ILE A CA 1
ATOM 776 C C . ILE A 1 101 ? -10.156 15.695 2.664 1 97 101 ILE A C 1
ATOM 778 O O . ILE A 1 101 ? -10.953 16.594 2.953 1 97 101 ILE A O 1
ATOM 782 N N . CYS A 1 102 ? -8.906 15.93 2.25 1 96.06 102 CYS A N 1
ATOM 783 C CA . CYS A 1 102 ? -8.484 17.281 1.897 1 96.06 102 CYS A CA 1
ATOM 784 C C . CYS A 1 102 ? -9.172 17.75 0.618 1 96.06 102 CYS A C 1
ATOM 786 O O . CYS A 1 102 ? -9.016 17.125 -0.435 1 96.06 102 CYS A O 1
ATOM 788 N N . SER A 1 103 ? -9.898 18.781 0.722 1 92.69 103 SER A N 1
ATOM 789 C CA . SER A 1 103 ? -10.688 19.266 -0.402 1 92.69 103 SER A CA 1
ATOM 790 C C . SER A 1 103 ? -9.797 19.688 -1.57 1 92.69 103 SER A C 1
ATOM 792 O O . SER A 1 103 ? -10.203 19.578 -2.73 1 92.69 103 SER A O 1
ATOM 794 N N . ASP A 1 104 ? -8.648 20.094 -1.315 1 91.88 104 ASP A N 1
ATOM 795 C CA . ASP A 1 104 ? -7.738 20.578 -2.354 1 91.88 104 ASP A CA 1
ATOM 796 C C . ASP A 1 104 ? -7.223 19.406 -3.201 1 91.88 104 ASP A C 1
ATOM 798 O O . ASP A 1 104 ? -7 19.562 -4.402 1 91.88 104 ASP A O 1
ATOM 802 N N . THR A 1 105 ? -7.074 18.281 -2.604 1 94.56 105 THR A N 1
ATOM 803 C CA . THR A 1 105 ? -6.395 17.188 -3.291 1 94.56 105 THR A CA 1
ATOM 804 C C . THR A 1 105 ? -7.355 16.031 -3.553 1 94.56 105 THR A C 1
ATOM 806 O O . THR A 1 105 ? -7.109 15.203 -4.426 1 94.56 105 THR A O 1
ATOM 809 N N . GLY A 1 106 ? -8.422 15.93 -2.697 1 97.75 106 GLY A N 1
ATOM 810 C CA . GLY A 1 106 ? -9.305 14.773 -2.756 1 97.75 106 GLY A CA 1
ATOM 811 C C . GLY A 1 106 ? -8.734 13.555 -2.066 1 97.75 106 GLY A C 1
ATOM 812 O O . GLY A 1 106 ? -9.266 12.445 -2.213 1 97.75 106 GLY A O 1
ATOM 813 N N . LEU A 1 107 ? -7.672 13.75 -1.323 1 98.19 107 LEU A N 1
ATOM 814 C CA . LEU A 1 107 ? -6.961 12.641 -0.691 1 98.19 107 LEU A CA 1
ATOM 815 C C . LEU A 1 107 ? -7.152 12.664 0.822 1 98.19 107 LEU A C 1
ATOM 817 O O . LEU A 1 107 ? -7.172 13.742 1.431 1 98.19 107 LEU A O 1
ATOM 821 N N . SER A 1 108 ? -7.371 11.5 1.389 1 98.38 108 SER A N 1
ATOM 822 C CA . SER A 1 108 ? -7.23 11.391 2.836 1 98.38 108 SER A CA 1
ATOM 823 C C . SER A 1 108 ? -5.77 11.469 3.258 1 98.38 108 SER A C 1
ATOM 825 O O . SER A 1 108 ? -4.871 11.469 2.412 1 98.38 108 SER A O 1
ATOM 827 N N . LEU A 1 109 ? -5.582 11.562 4.559 1 98.31 109 LEU A N 1
ATOM 828 C CA . LEU A 1 109 ? -4.219 11.586 5.082 1 98.31 109 LEU A CA 1
ATOM 829 C C . LEU A 1 109 ? -3.465 10.32 4.68 1 98.31 109 LEU A C 1
ATOM 831 O O . LEU A 1 109 ? -2.301 10.391 4.281 1 98.31 109 LEU A O 1
ATOM 835 N N . LEU A 1 110 ? -4.125 9.188 4.73 1 98.75 110 LEU A N 1
ATOM 836 C CA . LEU A 1 110 ? -3.471 7.93 4.383 1 98.75 110 LEU A CA 1
ATOM 837 C C . LEU A 1 110 ? -3.166 7.871 2.889 1 98.75 110 LEU A C 1
ATOM 839 O O . LEU A 1 110 ? -2.123 7.355 2.484 1 98.75 110 LEU A O 1
ATOM 843 N N . HIS A 1 111 ? -4.066 8.367 2.064 1 98.62 111 HIS A N 1
ATOM 844 C CA . HIS A 1 111 ? -3.775 8.484 0.64 1 98.62 111 HIS A CA 1
ATOM 845 C C . HIS A 1 111 ? -2.48 9.258 0.408 1 98.62 111 HIS A C 1
ATOM 847 O O . HIS A 1 111 ? -1.598 8.797 -0.316 1 98.62 111 HIS A O 1
ATOM 853 N N . THR A 1 112 ? -2.396 10.398 1.02 1 97.94 112 THR A N 1
ATOM 854 C CA . THR A 1 112 ? -1.257 11.289 0.847 1 97.94 112 THR A CA 1
ATOM 855 C C . THR A 1 112 ? 0.037 10.609 1.285 1 97.94 112 THR A C 1
ATOM 857 O O . THR A 1 112 ? 1.036 10.641 0.565 1 97.94 112 THR A O 1
ATOM 860 N N . ALA A 1 113 ? -0.007 10.055 2.457 1 98 113 ALA A N 1
ATOM 861 C CA . ALA A 1 113 ? 1.182 9.391 2.982 1 98 113 ALA A CA 1
ATOM 862 C C . ALA A 1 113 ? 1.614 8.242 2.074 1 98 113 ALA A C 1
ATOM 864 O O . ALA A 1 113 ? 2.803 8.078 1.788 1 98 113 ALA A O 1
ATOM 865 N N . ALA A 1 114 ? 0.668 7.457 1.654 1 97.5 114 ALA A N 1
ATOM 866 C CA . ALA A 1 114 ? 0.959 6.32 0.785 1 97.5 114 ALA A CA 1
ATOM 867 C C . ALA A 1 114 ? 1.561 6.781 -0.54 1 97.5 114 ALA A C 1
ATOM 869 O O . ALA A 1 114 ? 2.588 6.258 -0.977 1 97.5 114 ALA A O 1
ATOM 870 N N . GLU A 1 115 ? 0.959 7.719 -1.158 1 96.19 115 GLU A N 1
ATOM 871 C CA . GLU A 1 115 ? 1.413 8.227 -2.449 1 96.19 115 GLU A CA 1
ATOM 872 C C . GLU A 1 115 ? 2.82 8.812 -2.348 1 96.19 115 GLU A C 1
ATOM 874 O O . GLU A 1 115 ? 3.613 8.695 -3.285 1 96.19 115 GLU A O 1
ATOM 879 N N . SER A 1 116 ? 3.113 9.375 -1.253 1 94.75 116 SER A N 1
ATOM 880 C CA . SER A 1 116 ? 4.398 10.039 -1.058 1 94.75 116 SER A CA 1
ATOM 881 C C . SER A 1 116 ? 5.441 9.078 -0.505 1 94.75 116 SER A C 1
ATOM 883 O O . SER A 1 116 ? 6.566 9.477 -0.207 1 94.75 116 SER A O 1
ATOM 885 N N . HIS A 1 117 ? 5.062 7.84 -0.307 1 94.06 117 HIS A N 1
ATOM 886 C CA . HIS A 1 117 ? 5.977 6.855 0.26 1 94.06 117 HIS A CA 1
ATOM 887 C C . HIS A 1 117 ? 6.527 7.324 1.603 1 94.06 117 HIS A C 1
ATOM 889 O O . HIS A 1 117 ? 7.742 7.328 1.813 1 94.06 117 HIS A O 1
ATOM 895 N N . ALA A 1 118 ? 5.648 7.711 2.43 1 95.19 118 ALA A N 1
ATOM 896 C CA . ALA A 1 118 ? 5.945 8.195 3.773 1 95.19 118 ALA A CA 1
ATOM 897 C C . ALA A 1 118 ? 5.648 7.129 4.824 1 95.19 118 ALA A C 1
ATOM 899 O O . ALA A 1 118 ? 4.594 7.16 5.465 1 95.19 118 ALA A O 1
ATOM 900 N N . PRO A 1 119 ? 6.57 6.195 5.086 1 96.44 119 PRO A N 1
ATOM 901 C CA . PRO A 1 119 ? 6.27 5.02 5.906 1 96.44 1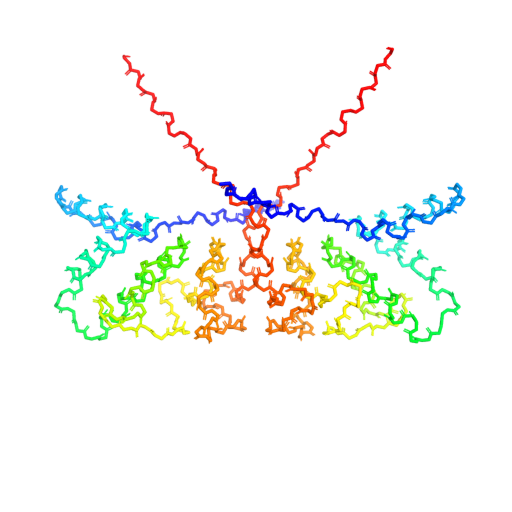19 PRO A CA 1
ATOM 902 C C . PRO A 1 119 ? 5.98 5.375 7.363 1 96.44 119 PRO A C 1
ATOM 904 O O . PRO A 1 119 ? 5.172 4.711 8.016 1 96.44 119 PRO A O 1
ATOM 907 N N . LEU A 1 120 ? 6.59 6.398 7.91 1 97.06 120 LEU A N 1
ATOM 908 C CA . LEU A 1 120 ? 6.363 6.777 9.305 1 97.06 120 LEU A CA 1
ATOM 909 C C . LEU A 1 120 ? 4.949 7.316 9.5 1 97.06 120 LEU A C 1
ATOM 911 O O . LEU A 1 120 ? 4.262 6.938 10.445 1 97.06 120 LEU A O 1
ATOM 915 N N . CYS A 1 121 ? 4.605 8.102 8.586 1 98 121 CYS A N 1
ATOM 916 C CA . CYS A 1 121 ? 3.262 8.664 8.68 1 98 121 CYS A CA 1
ATOM 917 C C . CYS A 1 121 ? 2.207 7.59 8.445 1 98 121 CYS A C 1
ATOM 919 O O . CYS A 1 121 ? 1.171 7.578 9.117 1 98 121 CYS A O 1
ATOM 921 N N . VAL A 1 122 ? 2.443 6.684 7.527 1 98.25 122 VAL A N 1
ATOM 922 C CA . VAL A 1 122 ? 1.515 5.582 7.289 1 98.25 122 VAL A CA 1
ATOM 923 C C . VAL A 1 122 ? 1.325 4.781 8.57 1 98.25 122 VAL A C 1
ATOM 925 O O . VAL A 1 122 ? 0.193 4.504 8.977 1 98.25 122 VAL A O 1
ATOM 928 N N . GLU A 1 123 ? 2.373 4.484 9.18 1 97.81 123 GLU A N 1
ATOM 929 C CA . GLU A 1 123 ? 2.301 3.723 10.422 1 97.81 123 GLU A CA 1
ATOM 930 C C . GLU A 1 123 ? 1.487 4.465 11.477 1 97.81 123 GLU A C 1
ATOM 932 O O . GLU A 1 123 ? 0.612 3.881 12.125 1 97.81 123 GLU A O 1
ATOM 937 N N . MET A 1 124 ? 1.757 5.715 11.68 1 97.62 124 MET A N 1
ATOM 938 C CA . MET A 1 124 ? 1.049 6.527 12.664 1 97.62 124 MET A CA 1
ATOM 939 C C . MET A 1 124 ? -0.445 6.57 12.359 1 97.62 124 MET A C 1
ATOM 941 O O . MET A 1 124 ? -1.27 6.422 13.266 1 97.62 124 MET A O 1
ATOM 945 N N . LEU A 1 125 ? -0.807 6.754 11.133 1 98.25 125 LEU A N 1
ATOM 946 C CA . LEU A 1 125 ? -2.203 6.875 10.727 1 98.25 125 LEU A CA 1
ATOM 947 C C . LEU A 1 125 ? -2.945 5.559 10.93 1 98.25 125 LEU A C 1
ATOM 949 O O . LEU A 1 125 ? -4.094 5.551 11.375 1 98.25 125 LEU A O 1
ATOM 953 N N . LEU A 1 126 ? -2.285 4.48 10.633 1 97.94 126 LEU A N 1
ATOM 954 C CA . LEU A 1 126 ? -2.9 3.172 10.82 1 97.94 126 LEU A CA 1
ATOM 955 C C . LEU A 1 126 ? -3.148 2.891 12.297 1 97.94 126 LEU A C 1
ATOM 957 O O . LEU A 1 126 ? -4.172 2.305 12.664 1 97.94 126 LEU A O 1
ATOM 961 N N . LYS A 1 127 ? -2.213 3.291 13.125 1 97.44 127 LYS A N 1
ATOM 962 C CA . LYS A 1 127 ? -2.391 3.148 14.562 1 97.44 127 LYS A CA 1
ATOM 963 C C . LYS A 1 127 ? -3.594 3.951 15.055 1 97.44 127 LYS A C 1
ATOM 965 O O . LYS A 1 127 ? -4.16 3.65 16.109 1 97.44 127 LYS A O 1
ATOM 970 N N . ARG A 1 128 ? -3.99 4.891 14.305 1 97.19 128 ARG A N 1
ATOM 971 C CA . ARG A 1 128 ? -5.117 5.754 14.648 1 97.19 128 ARG A CA 1
ATOM 972 C C . ARG A 1 128 ? -6.348 5.406 13.82 1 97.19 128 ARG A C 1
ATOM 974 O O . ARG A 1 128 ? -7.246 6.234 13.656 1 97.19 128 ARG A O 1
ATOM 981 N N . ARG A 1 129 ? -6.344 4.227 13.211 1 97.06 129 ARG A N 1
ATOM 982 C CA . ARG A 1 129 ? -7.48 3.586 12.555 1 97.06 129 ARG A CA 1
ATOM 983 C C . ARG A 1 129 ? -7.836 4.293 11.25 1 97.06 129 ARG A C 1
ATOM 985 O O . ARG A 1 129 ? -9.016 4.445 10.922 1 97.06 129 ARG A O 1
ATOM 992 N N . ALA A 1 130 ? -6.805 4.84 10.633 1 98.25 130 ALA A N 1
ATOM 993 C CA . ALA A 1 130 ? -7.043 5.312 9.273 1 98.25 130 ALA A CA 1
ATOM 994 C C . ALA A 1 130 ? -7.539 4.18 8.375 1 98.25 130 ALA A C 1
ATOM 996 O O . ALA A 1 130 ? -7.027 3.061 8.438 1 98.25 130 ALA A O 1
ATOM 997 N N . ARG A 1 131 ? -8.539 4.473 7.449 1 97.88 131 ARG A N 1
ATOM 998 C CA . ARG A 1 131 ? -9.117 3.447 6.59 1 97.88 131 ARG A CA 1
ATOM 999 C C . ARG A 1 131 ? -8.234 3.18 5.379 1 97.88 131 ARG A C 1
ATOM 1001 O O . ARG A 1 131 ? -7.801 4.113 4.699 1 97.88 131 ARG A O 1
ATOM 1008 N N . THR A 1 132 ? -8 1.88 5.145 1 98 132 THR A N 1
ATOM 1009 C CA . THR A 1 132 ? -7.121 1.473 4.055 1 98 132 THR A CA 1
ATOM 1010 C C . THR A 1 132 ? -7.922 1.204 2.783 1 98 132 THR A C 1
ATOM 1012 O O . THR A 1 132 ? -7.348 1.043 1.704 1 98 132 THR A O 1
ATOM 1015 N N . ASP A 1 133 ? -9.188 1.185 2.805 1 96.62 133 ASP A N 1
ATOM 1016 C CA . ASP A 1 133 ? -10.023 0.76 1.686 1 96.62 133 ASP A CA 1
ATOM 1017 C C . ASP A 1 133 ? -10.812 1.935 1.109 1 96.62 133 ASP A C 1
ATOM 1019 O O . ASP A 1 133 ? -11.695 1.745 0.273 1 96.62 133 ASP A O 1
ATOM 1023 N N . MET A 1 134 ? -10.508 3.145 1.608 1 97.31 134 MET A N 1
ATOM 1024 C CA . MET A 1 134 ? -11.18 4.32 1.061 1 97.31 134 MET A CA 1
ATOM 1025 C C . MET A 1 134 ? -10.578 4.711 -0.286 1 97.31 134 MET A C 1
ATOM 1027 O O . MET A 1 134 ? -9.352 4.734 -0.441 1 97.31 134 MET A O 1
ATOM 1031 N N . ARG A 1 135 ? -11.445 4.961 -1.267 1 98 135 ARG A N 1
ATOM 1032 C CA . ARG A 1 135 ? -10.961 5.48 -2.541 1 98 135 ARG A CA 1
ATOM 1033 C C . ARG A 1 135 ? -10.805 6.996 -2.496 1 98 135 ARG A C 1
ATOM 1035 O O . ARG A 1 135 ? -11.617 7.688 -1.873 1 98 135 ARG A O 1
ATOM 1042 N N . SER A 1 136 ? -9.781 7.465 -3.105 1 98.19 136 SER A N 1
ATOM 1043 C CA . SER A 1 136 ? -9.57 8.906 -3.182 1 98.19 136 SER A CA 1
ATOM 1044 C C . SER A 1 136 ? -10.68 9.586 -3.977 1 98.19 136 SER A C 1
ATOM 1046 O O . SER A 1 136 ? -11.367 8.938 -4.773 1 98.19 136 SER A O 1
ATOM 1048 N N . LYS A 1 137 ? -10.875 10.859 -3.766 1 98 137 LYS A N 1
ATOM 1049 C CA . LYS A 1 137 ? -11.938 11.602 -4.441 1 98 137 LYS A CA 1
ATOM 1050 C C . LYS A 1 137 ? -11.383 12.406 -5.613 1 98 137 LYS A C 1
ATOM 1052 O O . LYS A 1 137 ? -12.117 13.172 -6.242 1 98 137 LYS A O 1
ATOM 1057 N N . ASP A 1 138 ? -10.148 12.234 -5.82 1 95.56 138 ASP A N 1
ATOM 1058 C CA . ASP A 1 138 ? -9.617 12.797 -7.059 1 95.56 138 ASP A CA 1
ATOM 1059 C C . ASP A 1 138 ? -10.008 11.938 -8.258 1 95.56 138 ASP A C 1
ATOM 1061 O O . ASP A 1 138 ? -10.828 11.023 -8.141 1 95.56 138 ASP A O 1
ATOM 1065 N N . GLU A 1 139 ? -9.531 12.289 -9.484 1 95.94 139 GLU A N 1
ATOM 1066 C CA . GLU A 1 139 ? -9.945 11.625 -10.719 1 95.94 139 GLU A CA 1
ATOM 1067 C C . GLU A 1 139 ? -9.484 10.172 -10.75 1 95.94 139 GLU A C 1
ATOM 1069 O O . GLU A 1 139 ? -10.078 9.344 -11.438 1 95.94 139 GLU A O 1
ATOM 1074 N N . ARG A 1 140 ? -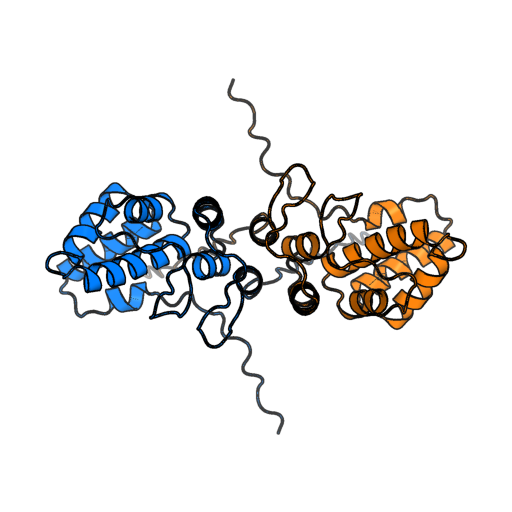8.523 9.836 -9.992 1 95.94 140 ARG A N 1
ATOM 1075 C CA . ARG A 1 140 ? -7.945 8.5 -10.039 1 95.94 140 ARG A CA 1
ATOM 1076 C C . ARG A 1 140 ? -8.805 7.508 -9.266 1 95.94 140 ARG A C 1
ATOM 1078 O O . ARG A 1 140 ? -8.922 6.344 -9.656 1 95.94 140 ARG A O 1
ATOM 1085 N N . ALA A 1 141 ? -9.383 7.879 -8.133 1 97.88 141 ALA A N 1
ATOM 1086 C CA . ALA A 1 141 ? -10.258 7.047 -7.312 1 97.88 141 ALA A CA 1
ATOM 1087 C C . ALA A 1 141 ? -9.555 5.758 -6.895 1 97.88 141 ALA A C 1
ATOM 1089 O O . ALA A 1 141 ? -10.102 4.664 -7.059 1 97.88 141 ALA A O 1
ATOM 1090 N N . LEU A 1 142 ? -8.375 5.938 -6.32 1 97.75 142 LEU A N 1
ATOM 1091 C CA . LEU A 1 142 ? -7.559 4.797 -5.914 1 97.75 142 LEU A CA 1
ATOM 1092 C C . LEU A 1 142 ? -7.512 4.676 -4.398 1 97.75 142 LEU A C 1
ATOM 1094 O O . LEU A 1 142 ? -7.688 5.664 -3.684 1 97.75 142 LEU A O 1
ATOM 1098 N N . ILE A 1 143 ? -7.352 3.445 -3.949 1 98.38 143 ILE A N 1
ATOM 1099 C CA . ILE A 1 143 ? -7.105 3.24 -2.525 1 98.38 143 ILE A CA 1
ATOM 1100 C C . ILE A 1 143 ? -5.637 3.518 -2.209 1 98.38 143 ILE A C 1
ATOM 1102 O O . ILE A 1 143 ? -4.805 3.592 -3.115 1 98.38 143 ILE A O 1
ATOM 1106 N N . PRO A 1 144 ? -5.258 3.668 -0.917 1 98.44 144 PRO A N 1
ATOM 1107 C CA . PRO A 1 144 ? -3.883 4.008 -0.548 1 98.44 144 PRO A CA 1
ATOM 1108 C C . PRO A 1 144 ? -2.857 3.037 -1.126 1 98.44 144 PRO A C 1
ATOM 1110 O O . PRO A 1 144 ? -1.815 3.463 -1.633 1 98.44 144 PRO A O 1
ATOM 1113 N N . LEU A 1 145 ? -3.182 1.805 -1.128 1 98.19 145 LEU A N 1
ATOM 1114 C CA . LEU A 1 145 ? -2.25 0.817 -1.661 1 98.19 145 LEU A CA 1
ATOM 1115 C C . LEU A 1 145 ? -1.978 1.069 -3.141 1 98.19 145 LEU A C 1
ATOM 1117 O O . LEU A 1 145 ? -0.822 1.08 -3.572 1 98.19 145 LEU A O 1
ATOM 1121 N N . GLU A 1 146 ? -2.994 1.221 -3.879 1 97.75 146 GLU A N 1
ATOM 1122 C CA . GLU A 1 146 ? -2.83 1.501 -5.301 1 97.75 146 GLU A CA 1
ATOM 1123 C C . GLU A 1 146 ? -2.035 2.785 -5.523 1 97.75 146 GLU A C 1
ATOM 1125 O O . GLU A 1 146 ? -1.198 2.855 -6.426 1 97.75 146 GLU A O 1
ATOM 1130 N N . LEU A 1 147 ? -2.266 3.791 -4.734 1 96.81 147 LEU A N 1
ATOM 1131 C CA . LEU A 1 147 ? -1.532 5.047 -4.84 1 96.81 147 LEU A CA 1
ATOM 1132 C C . LEU A 1 147 ? -0.045 4.832 -4.578 1 96.81 147 LEU A C 1
ATOM 1134 O O . LEU A 1 147 ? 0.8 5.449 -5.23 1 96.81 147 LEU A O 1
ATOM 1138 N N . SER A 1 148 ? 0.265 4.031 -3.611 1 95.88 148 SER A N 1
ATOM 1139 C CA . SER A 1 148 ? 1.657 3.771 -3.26 1 95.88 148 SER A CA 1
ATOM 1140 C C . SER A 1 148 ? 2.408 3.119 -4.414 1 95.88 148 SER A C 1
ATOM 1142 O O . SER A 1 148 ? 3.639 3.154 -4.461 1 95.88 148 SER A O 1
ATOM 1144 N N . LEU A 1 149 ? 1.692 2.525 -5.32 1 93.38 149 LEU A N 1
ATOM 1145 C CA . LEU A 1 149 ? 2.311 1.812 -6.43 1 93.38 149 LEU A CA 1
ATOM 1146 C C . LEU A 1 149 ? 2.268 2.646 -7.707 1 93.38 149 LEU A C 1
ATOM 1148 O O . LEU A 1 149 ? 2.83 2.252 -8.727 1 93.38 149 LEU A O 1
ATOM 1152 N N . SER A 1 150 ? 1.601 3.701 -7.688 1 88.94 150 SER A N 1
ATOM 1153 C CA . SER A 1 150 ? 1.391 4.508 -8.883 1 88.94 150 SER A CA 1
ATOM 1154 C C . SER A 1 150 ? 2.668 5.234 -9.289 1 88.94 150 SER A C 1
ATOM 1156 O O . SER A 1 150 ? 2.857 5.559 -10.469 1 88.94 150 SER A O 1
ATOM 1158 N N . ASN A 1 151 ? 3.609 5.559 -8.383 1 71.5 151 ASN A N 1
ATOM 1159 C CA . ASN A 1 151 ? 4.812 6.312 -8.727 1 71.5 151 ASN A CA 1
ATOM 1160 C C . ASN A 1 151 ? 6.051 5.422 -8.719 1 71.5 151 ASN A C 1
ATOM 1162 O O . ASN A 1 151 ? 7.18 5.922 -8.695 1 71.5 151 ASN A O 1
ATOM 1166 N N . VAL A 1 152 ? 5.922 4.203 -8.625 1 58 152 VAL A N 1
ATOM 1167 C CA . VAL A 1 152 ? 7.105 3.357 -8.484 1 58 152 VAL A CA 1
ATOM 1168 C C . VAL A 1 152 ? 7.816 3.238 -9.828 1 58 152 VAL A C 1
ATOM 1170 O O . VAL A 1 152 ? 7.199 2.893 -10.836 1 58 152 VAL A O 1
ATOM 1173 N N . SER A 1 153 ? 8.852 4.102 -9.961 1 49.56 153 SER A N 1
ATOM 1174 C CA . SER A 1 153 ? 9.781 3.902 -11.07 1 49.56 153 SER A CA 1
ATOM 1175 C C . SER A 1 153 ? 10.531 2.582 -10.922 1 49.56 153 SER A C 1
ATOM 1177 O O . SER A 1 153 ? 10.922 2.199 -9.812 1 49.56 153 SER A O 1
ATOM 1179 N N . VAL A 1 154 ? 10.039 1.565 -11.43 1 43.62 154 VAL A N 1
ATOM 1180 C CA . VAL A 1 154 ? 10.773 0.302 -11.445 1 43.62 154 VAL A CA 1
ATOM 1181 C C . VAL A 1 154 ? 12.227 0.546 -11.844 1 43.62 154 VAL A C 1
ATOM 1183 O O . VAL A 1 154 ? 12.5 1.036 -12.938 1 43.62 154 VAL A O 1
ATOM 1186 N N . ASP A 1 155 ? 13.062 1.011 -10.898 1 41.75 155 ASP A N 1
ATOM 1187 C CA . ASP A 1 155 ? 14.469 0.952 -11.289 1 41.75 155 ASP A CA 1
ATOM 1188 C C . ASP A 1 155 ? 14.875 -0.474 -11.656 1 41.75 155 ASP A C 1
ATOM 1190 O O . ASP A 1 155 ? 14.891 -1.359 -10.797 1 41.75 155 ASP A O 1
ATOM 1194 N N . VAL A 1 156 ? 14.43 -0.918 -12.75 1 37.97 156 VAL A N 1
ATOM 1195 C CA . VAL A 1 156 ? 15.07 -2.107 -13.312 1 37.97 156 VAL A CA 1
ATOM 1196 C C . VAL A 1 156 ? 16.578 -1.948 -13.266 1 37.97 156 VAL A C 1
ATOM 1198 O O . VAL A 1 156 ? 17.141 -1.09 -13.953 1 37.97 156 VAL A O 1
ATOM 1201 N N . LYS A 1 157 ? 17.25 -2.053 -12.07 1 37.03 157 LYS A N 1
ATOM 1202 C CA . LYS A 1 157 ? 18.703 -2.178 -12.117 1 37.03 157 LYS A CA 1
ATOM 1203 C C . LYS A 1 157 ? 19.125 -3.432 -12.875 1 37.03 157 LYS A C 1
ATOM 1205 O O . LYS A 1 157 ? 18.859 -4.551 -12.43 1 37.03 157 LYS A O 1
ATOM 1210 N N . TRP A 1 158 ? 19.016 -3.365 -14.117 1 34.31 158 TRP A N 1
ATOM 1211 C CA . TRP A 1 158 ? 19.797 -4.32 -14.891 1 34.31 158 TRP A CA 1
ATOM 1212 C C . TRP A 1 158 ? 21.281 -4.211 -14.539 1 34.31 158 TRP A C 1
ATOM 1214 O O . TRP A 1 158 ? 21.891 -3.158 -14.742 1 34.31 158 TRP A O 1
ATOM 1224 N N . LYS A 1 159 ? 21.766 -4.898 -13.492 1 34.88 159 LYS A N 1
ATOM 1225 C CA . LYS A 1 159 ? 23.219 -5.074 -13.438 1 34.88 159 LYS A CA 1
ATOM 1226 C C . LYS A 1 159 ? 23.719 -5.84 -14.656 1 34.88 159 LYS A C 1
ATOM 1228 O O . LYS A 1 159 ? 23.312 -6.98 -14.891 1 34.88 159 LYS A O 1
ATOM 1233 N N . PRO A 1 160 ? 24.359 -5.203 -15.555 1 32.56 160 PRO A N 1
ATOM 1234 C CA . PRO A 1 160 ? 25.047 -5.902 -16.656 1 32.56 160 PRO A CA 1
ATOM 1235 C C . PRO A 1 160 ? 25.953 -7.016 -16.156 1 32.56 160 PRO A C 1
ATOM 1237 O O . PRO A 1 160 ? 26.656 -6.855 -15.156 1 32.56 160 PRO A O 1
ATOM 1240 N N . THR A 1 161 ? 25.578 -8.281 -16.109 1 35.22 161 THR A N 1
ATOM 1241 C CA . THR A 1 161 ? 26.578 -9.328 -16.016 1 35.22 161 THR A CA 1
ATOM 1242 C C . THR A 1 161 ? 27.766 -9.023 -16.922 1 35.22 161 THR A C 1
ATOM 1244 O O . THR A 1 161 ? 27.625 -8.93 -18.141 1 35.22 161 THR A O 1
ATOM 1247 N N . SER A 1 162 ? 28.688 -8.203 -16.484 1 35.25 162 SER A N 1
ATOM 1248 C CA . SER A 1 162 ? 30 -8.203 -17.125 1 35.25 162 SER A CA 1
ATOM 1249 C C . SER A 1 162 ? 30.5 -9.625 -17.359 1 35.25 162 SER A C 1
ATOM 1251 O O . SER A 1 162 ? 30.719 -10.383 -16.406 1 35.25 162 SER A O 1
ATOM 1253 N N . GLU A 1 163 ? 30.047 -10.422 -18.281 1 33.56 163 GLU A N 1
ATOM 1254 C CA . GLU A 1 163 ? 30.859 -11.453 -18.938 1 33.56 163 GLU A CA 1
ATOM 1255 C C . GLU A 1 163 ? 32.281 -10.961 -19.203 1 33.56 163 GLU A C 1
ATOM 1257 O O . GLU A 1 163 ? 32.469 -9.969 -19.906 1 33.56 163 GLU A O 1
ATOM 1262 N N . SER A 1 164 ? 33.219 -11.016 -18.203 1 34.12 164 SER A N 1
ATOM 1263 C CA . SER A 1 164 ? 34.625 -11.203 -18.484 1 34.12 164 SER A CA 1
ATOM 1264 C C . SER A 1 164 ? 34.844 -12.281 -19.531 1 34.12 164 SER A C 1
ATOM 1266 O O . SER A 1 164 ? 34.688 -13.469 -19.25 1 34.12 164 SER A O 1
ATOM 1268 N N . ILE A 1 165 ? 34.406 -12.188 -20.719 1 30.98 165 ILE A N 1
ATOM 1269 C CA . ILE A 1 165 ? 35.094 -12.867 -21.812 1 30.98 165 ILE A CA 1
ATOM 1270 C C . ILE A 1 165 ? 36.562 -12.469 -21.844 1 30.98 165 ILE A C 1
ATOM 1272 O O . ILE A 1 165 ? 36.906 -11.328 -22.156 1 30.98 165 ILE A O 1
ATOM 1276 N N . GLU A 1 166 ? 37.406 -12.695 -20.797 1 28.86 166 GLU A N 1
ATOM 1277 C CA . GLU A 1 166 ? 38.812 -12.898 -21.125 1 28.86 166 GLU A CA 1
ATOM 1278 C C . GLU A 1 166 ? 38.969 -14.039 -22.125 1 28.86 166 GLU A C 1
ATOM 1280 O O . GLU A 1 166 ? 38.375 -15.109 -21.953 1 28.86 166 GLU A O 1
ATOM 1285 N N . ASP A 1 167 ? 39.594 -13.68 -23.281 1 25.16 167 ASP A N 1
ATOM 1286 C CA . ASP A 1 167 ? 40.594 -14.383 -24.062 1 25.16 167 ASP A CA 1
ATOM 1287 C C . ASP A 1 167 ? 41.75 -14.844 -23.172 1 25.16 167 ASP A C 1
ATOM 1289 O O . ASP A 1 167 ? 42.125 -14.148 -22.219 1 25.16 167 ASP A O 1
ATOM 1293 N N . MET B 1 1 ? 30.281 -0.479 24.219 1 20.06 1 MET B N 1
ATOM 1294 C CA . MET B 1 1 ? 30.453 -1.592 23.281 1 20.06 1 MET B CA 1
ATOM 1295 C C . MET B 1 1 ? 29.219 -1.787 22.438 1 20.06 1 MET B C 1
ATOM 1297 O O . MET B 1 1 ? 28.297 -2.531 22.812 1 20.06 1 MET B O 1
ATOM 1301 N N . PHE B 1 2 ? 28.609 -0.771 21.875 1 21.72 2 PHE B N 1
ATOM 1302 C CA . PHE B 1 2 ? 27.297 -0.515 21.312 1 21.72 2 PHE B CA 1
ATOM 1303 C C . PHE B 1 2 ? 27.094 -1.299 20.016 1 21.72 2 PHE B C 1
ATOM 1305 O O . PHE B 1 2 ? 27.891 -1.17 19.078 1 21.72 2 PHE B O 1
ATOM 1312 N N . ASP B 1 3 ? 26.578 -2.566 20.109 1 23.88 3 ASP B N 1
ATOM 1313 C CA . ASP B 1 3 ? 26.391 -3.627 19.125 1 23.88 3 ASP B CA 1
ATOM 1314 C C . ASP B 1 3 ? 25.828 -3.072 17.812 1 23.88 3 ASP B C 1
ATOM 1316 O O . ASP B 1 3 ? 25.125 -2.064 17.812 1 23.88 3 ASP B O 1
ATOM 1320 N N . SER B 1 4 ? 26.453 -3.441 16.703 1 22.38 4 SER B N 1
ATOM 1321 C CA . SER B 1 4 ? 26.438 -3.311 15.258 1 22.38 4 SER B CA 1
ATOM 1322 C C . SER B 1 4 ? 25.016 -3.508 14.711 1 22.38 4 SER B C 1
ATOM 1324 O O . SER B 1 4 ? 24.406 -4.547 14.938 1 22.38 4 SER B O 1
ATOM 1326 N N . TYR B 1 5 ? 24.203 -2.438 14.719 1 23.09 5 TYR B N 1
ATOM 1327 C CA . TYR B 1 5 ? 22.859 -2.336 14.18 1 23.09 5 TYR B CA 1
ATOM 1328 C C . TYR B 1 5 ? 22.781 -2.951 12.781 1 23.09 5 TYR B C 1
ATOM 1330 O O . TYR B 1 5 ? 23.328 -2.404 11.828 1 23.09 5 TYR B O 1
ATOM 1338 N N . SER B 1 6 ? 23.141 -4.281 12.703 1 23.75 6 SER B N 1
ATOM 1339 C CA . SER B 1 6 ? 22.969 -5.105 11.508 1 23.75 6 SER B CA 1
ATOM 1340 C C . SER B 1 6 ? 21.656 -4.797 10.805 1 23.75 6 SER B C 1
ATOM 1342 O O . SER B 1 6 ? 20.578 -5.141 11.305 1 23.75 6 SER B O 1
ATOM 1344 N N . LEU B 1 7 ? 21.484 -3.646 10.359 1 24.62 7 LEU B N 1
ATOM 1345 C CA . LEU B 1 7 ? 20.375 -3.014 9.656 1 24.62 7 LEU B CA 1
ATOM 1346 C C . LEU B 1 7 ? 19.719 -3.994 8.695 1 24.62 7 LEU B C 1
ATOM 1348 O O . LEU B 1 7 ? 20.312 -5.012 8.336 1 24.62 7 LEU B O 1
ATOM 1352 N N . TYR B 1 8 ? 18.578 -3.488 8.102 1 25.08 8 TYR B N 1
ATOM 1353 C CA . TYR B 1 8 ? 17.469 -4.188 7.461 1 25.08 8 TYR B CA 1
ATOM 1354 C C . TYR B 1 8 ? 17.938 -4.973 6.246 1 25.08 8 TYR B C 1
ATOM 1356 O O . TYR B 1 8 ? 18.734 -4.469 5.445 1 25.08 8 TYR B O 1
ATOM 1364 N N . PRO B 1 9 ? 18.094 -6.289 6.387 1 25.94 9 PRO B N 1
ATOM 1365 C CA . PRO B 1 9 ? 18.406 -7.156 5.246 1 25.94 9 PRO B CA 1
ATOM 1366 C C . PRO B 1 9 ? 17.719 -6.711 3.959 1 25.94 9 PRO B C 1
ATOM 1368 O O . PRO B 1 9 ? 16.594 -6.184 4.004 1 25.94 9 PRO B O 1
ATOM 1371 N N . THR B 1 10 ? 18.422 -6.102 3.002 1 28.33 10 THR B N 1
ATOM 1372 C CA . THR B 1 10 ? 18 -6.027 1.607 1 28.33 10 THR B CA 1
ATOM 1373 C C . THR B 1 10 ? 17.172 -7.254 1.224 1 28.33 10 THR B C 1
ATOM 1375 O O . THR B 1 10 ? 17.656 -8.383 1.314 1 28.33 10 THR B O 1
ATOM 1378 N N . GLY B 1 11 ? 16.031 -7.332 1.801 1 28.16 11 GLY B N 1
ATOM 1379 C CA . GLY B 1 11 ? 15.203 -8.477 1.443 1 28.16 11 GLY B CA 1
ATOM 1380 C C . GLY B 1 11 ? 15.398 -8.922 0.006 1 28.16 11 GLY B C 1
ATOM 1381 O O . GLY B 1 11 ? 14.992 -8.227 -0.925 1 28.16 11 GLY B O 1
ATOM 1382 N N . LYS B 1 12 ? 16.609 -9.359 -0.381 1 27.7 12 LYS B N 1
ATOM 1383 C CA . LYS B 1 12 ? 16.828 -10.164 -1.572 1 27.7 12 LYS B CA 1
ATOM 1384 C C . LYS B 1 12 ? 15.602 -11.008 -1.914 1 27.7 12 LYS B C 1
ATOM 1386 O O . LYS B 1 12 ? 15 -11.617 -1.032 1 27.7 12 LYS B O 1
ATOM 1391 N N . LEU B 1 13 ? 14.812 -10.586 -2.84 1 29.27 13 LEU B N 1
ATOM 1392 C CA . LEU B 1 13 ? 13.906 -11.508 -3.52 1 29.27 13 LEU B CA 1
ATOM 1393 C C . LEU B 1 13 ? 14.492 -12.914 -3.555 1 29.27 13 LEU B C 1
ATOM 1395 O O . LEU B 1 13 ? 15.43 -13.18 -4.312 1 29.27 13 LEU B O 1
ATOM 1399 N N . SER B 1 14 ? 14.891 -13.438 -2.463 1 31.47 14 SER B N 1
ATOM 1400 C CA . SER B 1 14 ? 15.289 -14.836 -2.598 1 31.47 14 SER B CA 1
ATOM 1401 C C . SER B 1 14 ? 14.305 -15.609 -3.469 1 31.47 14 SER B C 1
ATOM 1403 O O . SER B 1 14 ? 13.094 -15.594 -3.209 1 31.47 14 SER B O 1
ATOM 1405 N N . PRO B 1 15 ? 14.609 -15.898 -4.723 1 32.78 15 PRO B N 1
ATOM 1406 C CA . PRO B 1 15 ? 13.836 -16.625 -5.738 1 32.78 15 PRO B CA 1
ATOM 1407 C C . PRO B 1 15 ? 13.164 -17.875 -5.184 1 32.78 15 PRO B C 1
ATOM 1409 O O . PRO B 1 15 ? 13.805 -18.672 -4.496 1 32.78 15 PRO B O 1
ATOM 1412 N N . VAL B 1 16 ? 12.055 -17.797 -4.625 1 37.31 16 VAL B N 1
ATOM 1413 C CA . VAL B 1 16 ? 11.273 -19.031 -4.625 1 37.31 16 VAL B CA 1
ATOM 1414 C C . VAL B 1 16 ? 11.703 -19.922 -5.789 1 37.31 16 VAL B C 1
ATOM 1416 O O . VAL B 1 16 ? 11.555 -21.141 -5.734 1 37.31 16 VAL B O 1
ATOM 1419 N N . VAL B 1 17 ? 12.25 -19.25 -6.766 1 38.25 17 VAL B N 1
ATOM 1420 C CA . VAL B 1 17 ? 12.82 -20.047 -7.852 1 38.25 17 VAL B CA 1
ATOM 1421 C C . VAL B 1 17 ? 13.93 -20.938 -7.312 1 38.25 17 VAL B C 1
ATOM 1423 O O . VAL B 1 17 ? 14.25 -21.969 -7.918 1 38.25 17 VAL B O 1
ATOM 1426 N N . ASP B 1 18 ? 14.461 -20.422 -6.199 1 38.16 18 ASP B N 1
ATOM 1427 C CA . ASP B 1 18 ? 15.586 -21.234 -5.762 1 38.16 18 ASP B CA 1
ATOM 1428 C C . ASP B 1 18 ? 15.117 -22.625 -5.328 1 38.16 18 ASP B C 1
ATOM 1430 O O . ASP B 1 18 ? 15.773 -23.625 -5.609 1 38.16 18 ASP B O 1
ATOM 1434 N N . SER B 1 19 ? 14.039 -22.594 -4.586 1 39.09 19 SER B N 1
ATOM 1435 C CA . SER B 1 19 ? 13.719 -23.922 -4.094 1 39.09 19 SER B CA 1
ATOM 1436 C C . SER B 1 19 ? 13.375 -24.875 -5.238 1 39.09 19 SER B C 1
ATOM 1438 O O . SER B 1 19 ? 13.672 -26.062 -5.184 1 39.09 19 SER B O 1
ATOM 1440 N N . TYR B 1 20 ? 12.594 -24.359 -6.156 1 39.41 20 TYR B N 1
ATOM 1441 C CA . TYR B 1 20 ? 12.242 -25.266 -7.246 1 39.41 20 TYR B CA 1
ATOM 1442 C C . TYR B 1 20 ? 13.477 -25.609 -8.078 1 39.41 20 TYR B C 1
ATOM 1444 O O . TYR B 1 20 ? 13.539 -26.703 -8.656 1 39.41 20 TYR B O 1
ATOM 1452 N N . VAL B 1 21 ? 14.508 -24.641 -8.039 1 40.5 21 VAL B N 1
ATOM 1453 C CA . VAL B 1 21 ? 15.617 -24.922 -8.945 1 40.5 21 VAL B CA 1
ATOM 1454 C C . VAL B 1 21 ? 16.672 -25.766 -8.242 1 40.5 21 VAL B C 1
ATOM 1456 O O . VAL B 1 21 ? 17.656 -26.172 -8.852 1 40.5 21 VAL B O 1
ATOM 1459 N N . THR B 1 22 ? 16.656 -25.797 -6.984 1 37.72 22 THR B N 1
ATOM 1460 C CA . THR B 1 22 ? 17.812 -26.484 -6.426 1 37.72 22 THR B CA 1
ATOM 1461 C C . THR B 1 22 ? 17.688 -27.984 -6.605 1 37.72 22 THR B C 1
ATOM 1463 O O . THR B 1 22 ? 18.531 -28.75 -6.133 1 37.72 22 THR B O 1
ATOM 1466 N N . ALA B 1 23 ? 16.531 -28.469 -6.988 1 35.03 23 ALA B N 1
ATOM 1467 C CA . ALA B 1 23 ? 16.625 -29.938 -7.016 1 35.03 23 ALA B CA 1
ATOM 1468 C C . ALA B 1 23 ? 17.656 -30.406 -8.039 1 35.03 23 ALA B C 1
ATOM 1470 O O . ALA B 1 23 ? 17.922 -29.703 -9.0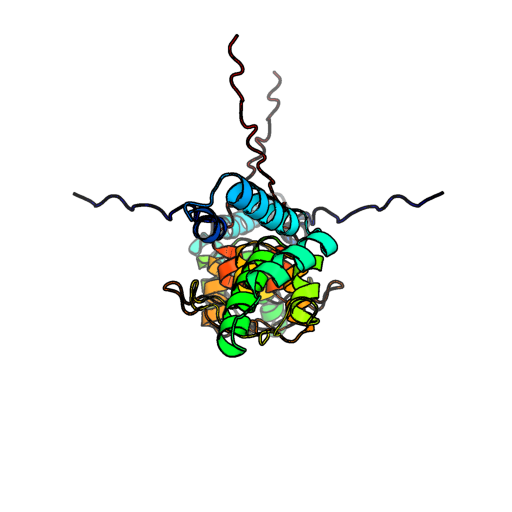16 1 35.03 23 ALA B O 1
ATOM 1471 N N . GLU B 1 24 ? 18.516 -31.375 -7.723 1 39.06 24 GLU B N 1
ATOM 1472 C CA . GLU B 1 24 ? 19.453 -32.156 -8.531 1 39.06 24 GLU B CA 1
ATOM 1473 C C . GLU B 1 24 ? 18.828 -32.531 -9.883 1 39.06 24 GLU B C 1
ATOM 1475 O O . GLU B 1 24 ? 18.281 -33.625 -10.039 1 39.06 24 GLU B O 1
ATOM 1480 N N . LEU B 1 25 ? 18.125 -31.609 -10.492 1 41.97 25 LEU B N 1
ATOM 1481 C CA . LEU B 1 25 ? 17.5 -31.984 -11.758 1 41.97 25 LEU B CA 1
ATOM 1482 C C . LEU B 1 25 ? 18.562 -32.312 -12.812 1 41.97 25 LEU B C 1
ATOM 1484 O O . LEU B 1 25 ? 19.609 -31.672 -12.867 1 41.97 25 LEU B O 1
ATOM 1488 N N . ASP B 1 26 ? 18.5 -33.469 -13.266 1 52.5 26 ASP B N 1
ATOM 1489 C CA . ASP B 1 26 ? 19.266 -33.812 -14.469 1 52.5 26 ASP B CA 1
ATOM 1490 C C . ASP B 1 26 ? 19.172 -32.656 -15.492 1 52.5 26 ASP B C 1
ATOM 1492 O O . ASP B 1 26 ? 18.312 -31.797 -15.391 1 52.5 26 ASP B O 1
ATOM 1496 N N . GLY B 1 27 ? 20.25 -32.625 -16.344 1 51.88 27 GLY B N 1
ATOM 1497 C CA . GLY B 1 27 ? 20.438 -31.609 -17.359 1 51.88 27 GLY B CA 1
ATOM 1498 C C . GLY B 1 27 ? 19.125 -31.172 -18 1 51.88 27 GLY B C 1
ATOM 1499 O O . GLY B 1 27 ? 18.906 -29.984 -18.203 1 51.88 27 GLY B O 1
ATOM 1500 N N . GLU B 1 28 ? 18.297 -32.125 -18.422 1 53.56 28 GLU B N 1
ATOM 1501 C CA . GLU B 1 28 ? 17.016 -31.844 -19.047 1 53.56 28 GLU B CA 1
ATOM 1502 C C . GLU B 1 28 ? 16.031 -31.234 -18.031 1 53.56 28 GLU B C 1
ATOM 1504 O O . GLU B 1 28 ? 15.305 -30.281 -18.359 1 53.56 28 GLU B O 1
ATOM 1509 N N . ASP B 1 29 ? 16.109 -31.75 -16.828 1 60.44 29 ASP B N 1
ATOM 1510 C CA . ASP B 1 29 ? 15.219 -31.266 -15.781 1 60.44 29 ASP B CA 1
ATOM 1511 C C . ASP B 1 29 ? 15.547 -29.828 -15.414 1 60.44 29 ASP B C 1
ATOM 1513 O O . ASP B 1 29 ? 14.641 -29.016 -15.172 1 60.44 29 ASP B O 1
ATOM 1517 N N . MET B 1 30 ? 16.828 -29.594 -15.609 1 65.75 30 MET B N 1
ATOM 1518 C CA . MET B 1 30 ? 17.234 -28.234 -15.297 1 65.75 30 MET B CA 1
ATOM 1519 C C . MET B 1 30 ? 16.766 -27.266 -16.375 1 65.75 30 MET B C 1
ATOM 1521 O O . MET B 1 30 ? 16.359 -26.141 -16.062 1 65.75 30 MET B O 1
ATOM 1525 N N . ARG B 1 31 ? 16.812 -27.797 -17.625 1 66.31 31 ARG B N 1
ATOM 1526 C CA . ARG B 1 31 ? 16.359 -26.938 -18.719 1 66.31 31 ARG B CA 1
ATOM 1527 C C . ARG B 1 31 ? 14.867 -26.672 -18.625 1 66.31 31 ARG B C 1
ATOM 1529 O O . ARG B 1 31 ? 14.422 -25.531 -18.859 1 66.31 31 ARG B O 1
ATOM 1536 N N . ASP B 1 32 ? 14.156 -27.75 -18.281 1 73.69 32 ASP B N 1
ATOM 1537 C CA . ASP B 1 32 ? 12.711 -27.594 -18.172 1 73.69 32 ASP B CA 1
ATOM 1538 C C . ASP B 1 32 ? 12.344 -26.672 -17.016 1 73.69 32 ASP B C 1
ATOM 1540 O O . ASP B 1 32 ? 11.414 -25.875 -17.125 1 73.69 32 ASP B O 1
ATOM 1544 N N . ASP B 1 33 ? 13.141 -26.797 -15.977 1 76.06 33 ASP B N 1
ATOM 1545 C CA . ASP B 1 33 ? 12.875 -25.953 -14.82 1 76.06 33 ASP B CA 1
ATOM 1546 C C . ASP B 1 33 ? 13.133 -24.484 -15.148 1 76.06 33 ASP B C 1
ATOM 1548 O O . ASP B 1 33 ? 12.352 -23.609 -14.773 1 76.06 33 ASP B O 1
ATOM 1552 N N . TYR B 1 34 ? 14.148 -24.312 -15.898 1 78.31 34 TYR B N 1
ATOM 1553 C CA . TYR B 1 34 ? 14.492 -22.938 -16.281 1 78.31 34 TYR B CA 1
ATOM 1554 C C . TYR B 1 34 ? 13.438 -22.359 -17.234 1 78.31 34 TYR B C 1
ATOM 1556 O O . TYR B 1 34 ? 13.062 -21.203 -17.109 1 78.31 34 TYR B O 1
ATOM 1564 N N . ALA B 1 35 ? 13.062 -23.188 -18.141 1 83.81 35 ALA B N 1
ATOM 1565 C CA . ALA B 1 35 ? 12.039 -22.75 -19.094 1 83.81 35 ALA B CA 1
ATOM 1566 C C . ALA B 1 35 ? 10.734 -22.422 -18.391 1 83.81 35 ALA B C 1
ATOM 1568 O O . ALA B 1 35 ? 10.039 -21.469 -18.75 1 83.81 35 ALA B O 1
ATOM 1569 N N . PHE B 1 36 ? 10.445 -23.219 -17.453 1 87.25 36 PHE B N 1
ATOM 1570 C CA . PHE B 1 36 ? 9.258 -22.953 -16.641 1 87.25 36 PHE B CA 1
ATOM 1571 C C . PHE B 1 36 ? 9.367 -21.609 -15.93 1 87.25 36 PHE B C 1
ATOM 1573 O O . PHE B 1 36 ? 8.469 -20.781 -16.016 1 87.25 36 PHE B O 1
ATOM 1580 N N . LEU B 1 37 ? 10.438 -21.406 -15.305 1 85.94 37 LEU B N 1
ATOM 1581 C CA . LEU B 1 37 ? 10.672 -20.156 -14.594 1 85.94 37 LEU B CA 1
ATOM 1582 C C . LEU B 1 37 ? 10.617 -18.969 -15.555 1 85.94 37 LEU B C 1
ATOM 1584 O O . LEU B 1 37 ? 9.984 -17.953 -15.266 1 85.94 37 LEU B O 1
ATOM 1588 N N . GLU B 1 38 ? 11.211 -19.172 -16.688 1 89.62 38 GLU B N 1
ATOM 1589 C CA . GLU B 1 38 ? 11.258 -18.125 -17.703 1 89.62 38 GLU B CA 1
ATOM 1590 C C . GLU B 1 38 ? 9.852 -17.781 -18.203 1 89.62 38 GLU B C 1
ATOM 1592 O O . GLU B 1 38 ? 9.555 -16.609 -18.469 1 89.62 38 GLU B O 1
ATOM 1597 N N . SER B 1 39 ? 9.094 -18.766 -18.359 1 92.38 39 SER B N 1
ATOM 1598 C CA . SER B 1 39 ? 7.734 -18.516 -18.828 1 92.38 39 SER B CA 1
ATOM 1599 C C . SER B 1 39 ? 6.957 -17.641 -17.859 1 92.38 39 SER B C 1
ATOM 1601 O O . SER B 1 39 ? 6.172 -16.781 -18.281 1 92.38 39 SER B O 1
ATOM 1603 N N . GLY B 1 40 ? 7.129 -17.844 -16.594 1 93.19 40 GLY B N 1
ATOM 1604 C CA . GLY B 1 40 ? 6.508 -17 -15.578 1 93.19 40 GLY B CA 1
ATOM 1605 C C . GLY B 1 40 ? 7.027 -15.578 -15.586 1 93.19 40 GLY B C 1
ATOM 1606 O O . GLY B 1 40 ? 6.242 -14.625 -15.562 1 93.19 40 GLY B O 1
ATOM 1607 N N . LEU B 1 41 ? 8.32 -15.484 -15.656 1 90.69 41 LEU B N 1
ATOM 1608 C CA . LEU B 1 41 ? 8.969 -14.18 -15.625 1 90.69 41 LEU B CA 1
ATOM 1609 C C . LEU B 1 41 ? 8.57 -13.344 -16.844 1 90.69 41 LEU B C 1
ATOM 1611 O O . LEU B 1 41 ? 8.328 -12.141 -16.719 1 90.69 41 LEU B O 1
ATOM 1615 N N . LYS B 1 42 ? 8.461 -14.008 -17.984 1 93.25 42 LYS B N 1
ATOM 1616 C CA . LYS B 1 42 ? 8.125 -13.328 -19.219 1 93.25 42 LYS B CA 1
ATOM 1617 C C . LYS B 1 42 ? 6.609 -13.195 -19.391 1 93.25 42 LYS B C 1
ATOM 1619 O O . LYS B 1 42 ? 6.137 -12.594 -20.359 1 93.25 42 LYS B O 1
ATOM 1624 N N . ASP B 1 43 ? 5.977 -13.789 -18.422 1 97.44 43 ASP B N 1
ATOM 1625 C CA . ASP B 1 43 ? 4.516 -13.773 -18.422 1 97.44 43 ASP B CA 1
ATOM 1626 C C . ASP B 1 43 ? 3.967 -14.422 -19.688 1 97.44 43 ASP B C 1
ATOM 1628 O O . ASP B 1 43 ? 3.027 -13.906 -20.297 1 97.44 43 ASP B O 1
ATOM 1632 N N . ASN B 1 44 ? 4.699 -15.461 -20.203 1 96.19 44 ASN B N 1
ATOM 1633 C CA . ASN B 1 44 ? 4.246 -16.281 -21.312 1 96.19 44 ASN B CA 1
ATOM 1634 C C . ASN B 1 44 ? 3.201 -17.312 -20.875 1 96.19 44 ASN B C 1
ATOM 1636 O O . ASN B 1 44 ? 3.549 -18.406 -20.422 1 96.19 44 ASN B O 1
ATOM 1640 N N . LYS B 1 45 ? 1.974 -17.016 -21.062 1 97.12 45 LYS B N 1
ATOM 1641 C CA . LYS B 1 45 ? 0.842 -17.75 -20.531 1 97.12 45 LYS B CA 1
ATOM 1642 C C . LYS B 1 45 ? 0.821 -19.188 -21.062 1 97.12 45 LYS B C 1
ATOM 1644 O O . LYS B 1 45 ? 0.717 -20.141 -20.297 1 97.12 45 LYS B O 1
ATOM 1649 N N . SER B 1 46 ? 0.899 -19.312 -22.375 1 96.88 46 SER B N 1
ATOM 1650 C CA . SER B 1 46 ? 0.765 -20.625 -23.016 1 96.88 46 SER B CA 1
ATOM 1651 C C . SER B 1 46 ? 1.831 -21.594 -22.516 1 96.88 46 SER B C 1
ATOM 1653 O O . SER B 1 46 ? 1.519 -22.719 -22.125 1 96.88 46 SER B O 1
ATOM 1655 N N . GLN B 1 47 ? 3.096 -21.141 -22.562 1 95.69 47 GLN B N 1
ATOM 1656 C CA . GLN B 1 47 ? 4.195 -21.984 -22.109 1 95.69 47 GLN B 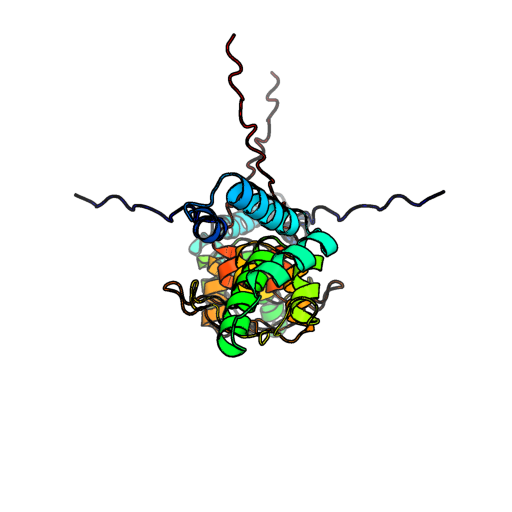CA 1
ATOM 1657 C C . GLN B 1 47 ? 4.078 -22.266 -20.609 1 95.69 47 GLN B C 1
ATOM 1659 O O . GLN B 1 47 ? 4.332 -23.391 -20.172 1 95.69 47 GLN B O 1
ATOM 1664 N N . PHE B 1 48 ? 3.715 -21.328 -19.859 1 96.38 48 PHE B N 1
ATOM 1665 C CA . PHE B 1 48 ? 3.562 -21.469 -18.422 1 96.38 48 PHE B CA 1
ATOM 1666 C C . PHE B 1 48 ? 2.543 -22.547 -18.078 1 96.38 48 PHE B C 1
ATOM 1668 O O . PHE B 1 48 ? 2.811 -23.422 -17.25 1 96.38 48 PHE B O 1
ATOM 1675 N N . ILE B 1 49 ? 1.339 -22.516 -18.734 1 96.81 49 ILE B N 1
ATOM 1676 C CA . ILE B 1 49 ? 0.274 -23.484 -18.484 1 96.81 49 ILE B CA 1
ATOM 1677 C C . ILE B 1 49 ? 0.783 -24.891 -18.781 1 96.81 49 ILE B C 1
ATOM 1679 O O . ILE B 1 49 ? 0.551 -25.812 -18 1 96.81 49 ILE B O 1
ATOM 1683 N N . SER B 1 50 ? 1.479 -24.984 -19.922 1 94.62 50 SER B N 1
ATOM 1684 C CA . SER B 1 50 ? 1.992 -26.281 -20.328 1 94.62 50 SER B CA 1
ATOM 1685 C C . SER B 1 50 ? 2.941 -26.859 -19.281 1 94.62 50 SER B C 1
ATOM 1687 O O . SER B 1 50 ? 2.814 -28.031 -18.906 1 94.62 50 SER B O 1
ATOM 1689 N N . TYR B 1 51 ? 3.826 -26.062 -18.75 1 91.62 51 TYR B N 1
ATOM 1690 C CA . TYR B 1 51 ? 4.809 -26.5 -17.766 1 91.62 51 TYR B CA 1
ATOM 1691 C C . TYR B 1 51 ? 4.148 -26.766 -16.422 1 91.62 51 TYR B C 1
ATOM 1693 O O . TYR B 1 51 ? 4.445 -27.75 -15.758 1 91.62 51 TYR B O 1
ATOM 1701 N N . ALA B 1 52 ? 3.225 -25.969 -15.984 1 93 52 ALA B N 1
ATOM 1702 C CA . ALA B 1 52 ? 2.555 -26.094 -14.688 1 93 52 ALA B CA 1
ATOM 1703 C C . ALA B 1 52 ? 1.75 -27.391 -14.609 1 93 52 ALA B C 1
ATOM 1705 O O . ALA B 1 52 ? 1.785 -28.078 -13.594 1 93 52 ALA B O 1
ATOM 1706 N N . LYS B 1 53 ? 1.086 -27.719 -15.672 1 91.62 53 LYS B N 1
ATOM 1707 C CA . LYS B 1 53 ? 0.273 -28.922 -15.695 1 91.62 53 LYS B CA 1
ATOM 1708 C C . LYS B 1 53 ? 1.144 -30.172 -15.57 1 91.62 53 LYS B C 1
ATOM 1710 O O . LYS B 1 53 ? 0.748 -31.156 -14.93 1 91.62 53 LYS B O 1
ATOM 1715 N N . ARG B 1 54 ? 2.367 -30.094 -16.094 1 88.12 54 ARG B N 1
ATOM 1716 C CA . ARG B 1 54 ? 3.291 -31.219 -16.031 1 88.12 54 ARG B CA 1
ATOM 1717 C C . ARG B 1 54 ? 3.752 -31.453 -14.586 1 88.12 54 ARG B C 1
ATOM 1719 O O . ARG B 1 54 ? 3.926 -32.594 -14.164 1 88.12 54 ARG B O 1
ATOM 1726 N N . ILE B 1 55 ? 3.84 -30.391 -13.883 1 83.12 55 ILE B N 1
ATOM 1727 C CA . ILE B 1 55 ? 4.367 -30.5 -12.523 1 83.12 55 ILE B CA 1
ATOM 1728 C C . ILE B 1 55 ? 3.254 -30.922 -11.57 1 83.12 55 ILE B C 1
ATOM 1730 O O . ILE B 1 55 ? 3.521 -31.5 -10.516 1 83.12 55 ILE B O 1
ATOM 1734 N N . LEU B 1 56 ? 2.057 -30.672 -11.906 1 86.69 56 LEU B N 1
ATOM 1735 C CA . LEU B 1 56 ? 0.938 -30.938 -11.008 1 86.69 56 LEU B CA 1
ATOM 1736 C C . LEU B 1 56 ? 0.343 -32.312 -11.273 1 86.69 56 LEU B C 1
ATOM 1738 O O . LEU B 1 56 ? -0.556 -32.75 -10.547 1 86.69 56 LEU B O 1
ATOM 1742 N N . VAL B 1 57 ? 0.894 -32.969 -12.211 1 84.5 57 VAL B N 1
ATOM 1743 C CA . VAL B 1 57 ? 0.374 -34.281 -12.562 1 84.5 57 VAL B CA 1
ATOM 1744 C C . VAL B 1 57 ? 0.518 -35.25 -11.375 1 84.5 57 VAL B C 1
ATOM 1746 O O . VAL B 1 57 ? 1.581 -35.312 -10.75 1 84.5 57 VAL B O 1
ATOM 1749 N N . GLY B 1 58 ? -0.572 -35.938 -11.031 1 85.69 58 GLY B N 1
ATOM 1750 C CA . GLY B 1 58 ? -0.532 -36.969 -10 1 85.69 58 GLY B CA 1
ATOM 1751 C C . GLY B 1 58 ? -0.794 -36.438 -8.609 1 85.69 58 GLY B C 1
ATOM 1752 O O . GLY B 1 58 ? -0.895 -37.219 -7.652 1 85.69 58 GLY B O 1
ATOM 1753 N N . GLU B 1 59 ? -0.867 -35.219 -8.422 1 83.31 59 GLU B N 1
ATOM 1754 C CA . GLU B 1 59 ? -1.139 -34.625 -7.117 1 83.31 59 GLU B CA 1
ATOM 1755 C C . GLU B 1 59 ? -2.613 -34.75 -6.746 1 83.31 59 GLU B C 1
ATOM 1757 O O . GLU B 1 59 ? -3.484 -34.719 -7.617 1 83.31 59 GLU B O 1
ATOM 1762 N N . ASP B 1 60 ? -2.826 -35.031 -5.527 1 89.06 60 ASP B N 1
ATOM 1763 C CA . ASP B 1 60 ? -4.211 -34.969 -5.07 1 89.06 60 ASP B CA 1
ATOM 1764 C C . ASP B 1 60 ? -4.691 -33.531 -5.008 1 89.06 60 ASP B C 1
ATOM 1766 O O . ASP B 1 60 ? -3.9 -32.594 -5.16 1 89.06 60 ASP B O 1
ATOM 1770 N N . ALA B 1 61 ? -5.941 -33.344 -4.762 1 86.44 61 ALA B N 1
ATOM 1771 C CA . ALA B 1 61 ? -6.582 -32.062 -4.875 1 86.44 61 ALA B CA 1
ATOM 1772 C C . ALA B 1 61 ? -5.988 -31.062 -3.875 1 86.44 61 ALA B C 1
ATOM 1774 O O . ALA B 1 61 ? -5.773 -29.891 -4.203 1 86.44 61 ALA B O 1
ATOM 1775 N N . GLU B 1 62 ? -5.789 -31.531 -2.67 1 88.25 62 GLU B N 1
ATOM 1776 C CA . GLU B 1 62 ? -5.254 -30.656 -1.628 1 88.25 62 GLU B CA 1
ATOM 1777 C C . GLU B 1 62 ? -3.822 -30.234 -1.942 1 88.25 62 GLU B C 1
ATOM 1779 O O . GLU B 1 62 ? -3.475 -29.062 -1.813 1 88.25 62 GLU B O 1
ATOM 1784 N N . SER B 1 63 ? -3.025 -31.172 -2.307 1 88.81 63 SER B N 1
ATOM 1785 C CA . SER B 1 63 ? -1.646 -30.891 -2.688 1 88.81 63 SER B CA 1
ATOM 1786 C C . SER B 1 63 ? -1.583 -29.969 -3.9 1 88.81 63 SER B C 1
ATOM 1788 O O . SER B 1 63 ? -0.726 -29.078 -3.971 1 88.81 63 SER B O 1
ATOM 1790 N N . GLU B 1 64 ? -2.51 -30.172 -4.793 1 90.38 64 GLU B N 1
ATOM 1791 C CA . GLU B 1 64 ? -2.566 -29.328 -5.992 1 90.38 64 GLU B CA 1
ATOM 1792 C C . GLU B 1 64 ? -2.881 -27.891 -5.637 1 90.38 64 GLU B C 1
ATOM 1794 O O . GLU B 1 64 ? -2.273 -26.969 -6.188 1 90.38 64 GLU B O 1
ATOM 1799 N N . ARG B 1 65 ? -3.752 -27.719 -4.73 1 91.06 65 ARG B N 1
ATOM 1800 C CA . ARG B 1 65 ? -4.121 -26.375 -4.312 1 91.06 65 ARG B CA 1
ATOM 1801 C C . ARG B 1 65 ? -2.934 -25.641 -3.691 1 91.06 65 ARG B C 1
ATOM 1803 O O . ARG B 1 65 ? -2.732 -24.453 -3.934 1 91.06 65 ARG B O 1
ATOM 1810 N N . ILE B 1 66 ? -2.248 -26.375 -2.914 1 90.81 66 ILE B N 1
ATOM 1811 C CA . ILE B 1 66 ? -1.075 -25.812 -2.258 1 90.81 66 ILE B CA 1
ATOM 1812 C C . ILE B 1 66 ? -0.038 -25.406 -3.307 1 90.81 66 ILE B C 1
ATOM 1814 O O . ILE B 1 66 ? 0.526 -24.312 -3.248 1 90.81 66 ILE B O 1
ATOM 1818 N N . GLU B 1 67 ? 0.192 -26.297 -4.242 1 90.38 67 GLU B N 1
ATOM 1819 C CA . GLU B 1 67 ? 1.157 -26.016 -5.301 1 90.38 67 GLU B CA 1
ATOM 1820 C C . GLU B 1 67 ? 0.695 -24.844 -6.176 1 90.38 67 GLU B C 1
ATOM 1822 O O . GLU B 1 67 ? 1.495 -23.984 -6.547 1 90.38 67 GLU B O 1
ATOM 1827 N N . ASP B 1 68 ? -0.583 -24.797 -6.469 1 93.94 68 ASP B N 1
ATOM 1828 C CA . ASP B 1 68 ? -1.133 -23.703 -7.277 1 93.94 68 ASP B CA 1
ATOM 1829 C C . ASP B 1 68 ? -0.969 -22.359 -6.574 1 93.94 68 ASP B C 1
ATOM 1831 O O . ASP B 1 68 ? -0.69 -21.344 -7.219 1 93.94 68 ASP B O 1
ATOM 1835 N N . LEU B 1 69 ? -1.147 -22.438 -5.266 1 95.62 69 LEU B N 1
ATOM 1836 C CA . LEU B 1 69 ? -0.978 -21.203 -4.504 1 95.62 69 LEU B CA 1
ATOM 1837 C C . LEU B 1 69 ? 0.465 -20.719 -4.574 1 95.62 69 LEU B C 1
ATOM 1839 O O . LEU B 1 69 ? 0.712 -19.516 -4.703 1 95.62 69 LEU B O 1
ATOM 1843 N N . LYS B 1 70 ? 1.354 -21.594 -4.531 1 93.69 70 LYS B N 1
ATOM 1844 C CA . LYS B 1 70 ? 2.764 -21.219 -4.645 1 93.69 70 LYS B CA 1
ATOM 1845 C C . LYS B 1 70 ? 3.068 -20.609 -6.012 1 93.69 70 LYS B C 1
ATOM 1847 O O . LYS B 1 70 ? 3.773 -19.609 -6.105 1 93.69 70 LYS B O 1
ATOM 1852 N N . LEU B 1 71 ? 2.549 -21.25 -7.008 1 93.94 71 LEU B N 1
ATOM 1853 C CA . LEU B 1 71 ? 2.744 -20.75 -8.359 1 93.94 71 LEU B CA 1
ATOM 1854 C C . LEU B 1 71 ? 2.125 -19.359 -8.516 1 93.94 71 LEU B C 1
ATOM 1856 O O . LEU B 1 71 ? 2.75 -18.453 -9.078 1 93.94 71 LEU B O 1
ATOM 1860 N N . LEU B 1 72 ? 0.946 -19.219 -7.984 1 96.44 72 LEU B N 1
ATOM 1861 C CA . LEU B 1 72 ? 0.247 -17.938 -8.062 1 96.44 72 LEU B CA 1
ATOM 1862 C C . LEU B 1 72 ? 1.014 -16.859 -7.309 1 96.44 72 LEU B C 1
ATOM 1864 O O . LEU B 1 72 ? 1.138 -15.727 -7.789 1 96.44 72 LEU B O 1
ATOM 1868 N N . THR B 1 73 ? 1.513 -17.188 -6.16 1 97 73 THR B N 1
ATOM 1869 C CA . THR B 1 73 ? 2.328 -16.266 -5.375 1 97 73 THR B CA 1
ATOM 1870 C C . THR B 1 73 ? 3.52 -15.773 -6.191 1 97 73 THR B C 1
ATOM 1872 O O . THR B 1 73 ? 3.805 -14.578 -6.223 1 97 73 THR B O 1
ATOM 1875 N N . ALA B 1 74 ? 4.156 -16.672 -6.867 1 94.69 74 ALA B N 1
ATOM 1876 C CA . ALA B 1 74 ? 5.297 -16.312 -7.703 1 94.69 74 ALA B CA 1
ATOM 1877 C C . ALA B 1 74 ? 4.879 -15.383 -8.836 1 94.69 74 ALA B C 1
ATOM 1879 O O . ALA B 1 74 ? 5.527 -14.359 -9.078 1 94.69 74 ALA B O 1
ATOM 1880 N N . CYS B 1 75 ? 3.869 -15.734 -9.508 1 96.88 75 CYS B N 1
ATOM 1881 C CA . CYS B 1 75 ? 3.383 -14.898 -10.602 1 96.88 75 CYS B CA 1
ATOM 1882 C C . CYS B 1 75 ? 3.062 -13.492 -10.117 1 96.88 75 CYS B C 1
ATOM 1884 O O . CYS B 1 75 ? 3.385 -12.508 -10.781 1 96.88 75 CYS B O 1
ATOM 1886 N N . CYS B 1 76 ? 2.436 -13.398 -8.938 1 97.06 76 CYS B N 1
ATOM 1887 C CA . CYS B 1 76 ? 2.076 -12.102 -8.375 1 97.06 76 CYS B CA 1
ATOM 1888 C C . CYS B 1 76 ? 3.32 -11.297 -8.016 1 97.06 76 CYS B C 1
ATOM 1890 O O . CYS B 1 76 ? 3.338 -10.078 -8.164 1 97.06 76 CYS B O 1
ATOM 1892 N N . SER B 1 77 ? 4.324 -11.953 -7.539 1 95.62 77 SER B N 1
ATOM 1893 C CA . SER B 1 77 ? 5.559 -11.266 -7.176 1 95.62 77 SER B CA 1
ATOM 1894 C C . SER B 1 77 ? 6.215 -10.625 -8.398 1 95.62 77 SER B C 1
ATOM 1896 O O . SER B 1 77 ? 6.836 -9.57 -8.297 1 95.62 77 SER B O 1
ATOM 1898 N N . TYR B 1 78 ? 5.996 -11.211 -9.578 1 94.31 78 TYR B N 1
ATOM 1899 C CA . TYR B 1 78 ? 6.656 -10.734 -10.781 1 94.31 78 TYR B CA 1
ATOM 1900 C C . TYR B 1 78 ? 5.699 -9.891 -11.625 1 94.31 78 TYR B C 1
ATOM 1902 O O . TYR B 1 78 ? 6.051 -9.469 -12.727 1 94.31 78 TYR B O 1
ATOM 1910 N N . ASP B 1 79 ? 4.641 -9.688 -11.117 1 97.06 79 ASP B N 1
ATOM 1911 C CA . ASP B 1 79 ? 3.617 -8.898 -11.797 1 97.06 79 ASP B CA 1
ATOM 1912 C C . ASP B 1 79 ? 3.268 -9.508 -13.148 1 97.06 79 ASP B C 1
ATOM 1914 O O . ASP B 1 79 ? 3.012 -8.781 -14.117 1 97.06 79 ASP B O 1
ATOM 1918 N N . SER B 1 80 ? 3.389 -10.898 -13.227 1 97.5 80 SER B N 1
ATOM 1919 C CA . SER B 1 80 ? 3.023 -11.641 -14.422 1 97.5 80 SER B CA 1
ATOM 1920 C C . SER B 1 80 ? 1.52 -11.891 -14.484 1 97.5 80 SER B C 1
ATOM 1922 O O . SER B 1 80 ? 1.048 -12.977 -14.148 1 97.5 80 SER B O 1
ATOM 1924 N N . ILE B 1 81 ? 0.773 -11 -14.945 1 97.56 81 ILE B N 1
ATOM 1925 C CA . ILE B 1 81 ? -0.679 -10.93 -14.82 1 97.56 81 ILE B CA 1
ATOM 1926 C C . ILE B 1 81 ? -1.324 -12.023 -15.664 1 97.56 81 ILE B C 1
ATOM 1928 O O . ILE B 1 81 ? -2.35 -12.594 -15.281 1 97.56 81 ILE B O 1
ATOM 1932 N N . ASN B 1 82 ? -0.777 -12.344 -16.812 1 98 82 ASN B N 1
ATOM 1933 C CA . ASN B 1 82 ? -1.362 -13.367 -17.672 1 98 82 ASN B CA 1
ATOM 1934 C C . ASN B 1 82 ? -1.219 -14.758 -17.047 1 98 82 ASN B C 1
ATOM 1936 O O . ASN B 1 82 ? -2.166 -15.547 -17.047 1 98 82 ASN B O 1
ATOM 1940 N N . CYS B 1 83 ? -0.021 -14.984 -16.547 1 97.75 83 CYS B N 1
ATOM 1941 C CA . CYS B 1 83 ? 0.193 -16.25 -15.875 1 97.75 83 CYS B CA 1
ATOM 1942 C C . CYS B 1 83 ? -0.678 -16.359 -14.633 1 97.75 83 CYS B C 1
ATOM 1944 O O . CYS B 1 83 ? -1.328 -17.391 -14.406 1 97.75 83 CYS B O 1
ATOM 1946 N N . ALA B 1 84 ? -0.71 -15.32 -13.836 1 97.88 84 ALA B N 1
ATOM 1947 C CA . ALA B 1 84 ? -1.545 -15.305 -12.641 1 97.88 84 ALA B CA 1
ATOM 1948 C C . ALA B 1 84 ? -3.012 -15.539 -12.984 1 97.88 84 ALA B C 1
ATOM 1950 O O . ALA B 1 84 ? -3.684 -16.359 -12.352 1 97.88 84 ALA B O 1
ATOM 1951 N N . SER B 1 85 ? -3.471 -14.906 -13.984 1 97.38 85 SER B N 1
ATOM 1952 C CA . SER B 1 85 ? -4.859 -15.031 -14.414 1 97.38 85 SER B CA 1
ATOM 1953 C C . SER B 1 85 ? -5.168 -16.453 -14.867 1 97.38 85 SER B C 1
ATOM 1955 O O . SER B 1 85 ? -6.27 -16.969 -14.648 1 97.38 85 SER B O 1
ATOM 1957 N N . SER B 1 86 ? -4.246 -17.078 -15.523 1 97.12 86 SER B N 1
ATOM 1958 C CA . SER B 1 86 ? -4.457 -18.453 -15.984 1 97.12 86 SER B CA 1
ATOM 1959 C C . SER B 1 86 ? -4.695 -19.391 -14.812 1 97.12 86 SER B C 1
ATOM 1961 O O . SER B 1 86 ? -5.504 -20.328 -14.906 1 97.12 86 SER B O 1
ATOM 1963 N N . ILE B 1 87 ? -4.016 -19.172 -13.703 1 96.44 87 ILE B N 1
ATOM 1964 C CA . ILE B 1 87 ? -4.184 -20 -12.516 1 96.44 87 ILE B CA 1
ATOM 1965 C C . ILE B 1 87 ? -5.555 -19.75 -11.898 1 96.44 87 ILE B C 1
ATOM 1967 O O . ILE B 1 87 ? -6.297 -20.688 -11.594 1 96.44 87 ILE B O 1
ATOM 1971 N N . ILE B 1 88 ? -5.895 -18.516 -11.75 1 96.12 88 ILE B N 1
ATOM 1972 C CA . ILE B 1 88 ? -7.137 -18.109 -11.109 1 96.12 88 ILE B CA 1
ATOM 1973 C C . ILE B 1 88 ? -8.328 -18.578 -11.938 1 96.12 88 ILE B C 1
ATOM 1975 O O . ILE B 1 88 ? -9.375 -18.922 -11.383 1 96.12 88 ILE B O 1
ATOM 1979 N N . ASN B 1 89 ? -8.164 -18.609 -13.203 1 95.38 89 ASN B N 1
ATOM 1980 C CA . ASN B 1 89 ? -9.234 -19.031 -14.102 1 95.38 89 ASN B CA 1
ATOM 1981 C C . ASN B 1 89 ? -9.352 -20.547 -14.18 1 95.38 89 ASN B C 1
ATOM 1983 O O . ASN B 1 89 ? -10.25 -21.078 -14.844 1 95.38 89 ASN B O 1
ATOM 1987 N N . GLY B 1 90 ? -8.484 -21.25 -13.609 1 94.12 90 GLY B N 1
ATOM 1988 C CA . GLY B 1 90 ? -8.578 -22.703 -13.555 1 94.12 90 GLY B CA 1
ATOM 1989 C C . GLY B 1 90 ? -7.891 -23.391 -14.727 1 94.12 90 GLY B C 1
ATOM 1990 O O . GLY B 1 90 ? -8.094 -24.578 -14.953 1 94.12 90 GLY B O 1
ATOM 1991 N N . ASP B 1 91 ? -7.02 -22.641 -15.438 1 94.94 91 ASP B N 1
ATOM 1992 C CA . ASP B 1 91 ? -6.352 -23.219 -16.609 1 94.94 91 ASP B CA 1
ATOM 1993 C C . ASP B 1 91 ? -5.258 -24.203 -16.172 1 94.94 91 ASP B C 1
ATOM 1995 O O . ASP B 1 91 ? -4.832 -25.047 -16.969 1 94.94 91 ASP B O 1
ATOM 1999 N N . VAL B 1 92 ? -4.758 -24.125 -14.984 1 92.75 92 VAL B N 1
ATOM 2000 C CA . VAL B 1 92 ? -3.619 -24.906 -14.516 1 92.75 92 VAL B CA 1
ATOM 2001 C C . VAL B 1 92 ? -4.105 -26.062 -13.656 1 92.75 92 VAL B C 1
ATOM 2003 O O . VAL B 1 92 ? -3.646 -27.203 -13.805 1 92.75 92 VAL B O 1
ATOM 2006 N N . GLY B 1 93 ? -4.992 -25.875 -12.797 1 91.06 93 GLY B N 1
ATOM 2007 C CA . GLY B 1 93 ? -5.5 -26.844 -11.852 1 91.06 93 GLY B CA 1
ATOM 2008 C C . GLY B 1 93 ? -6.531 -26.266 -10.891 1 91.06 93 GLY B C 1
ATOM 2009 O O . GLY B 1 93 ? -7.504 -25.656 -11.32 1 91.06 93 GLY B O 1
ATOM 2010 N N . SER B 1 94 ? -6.254 -26.547 -9.648 1 91.25 94 SER B N 1
ATOM 2011 C CA . SER B 1 94 ? -7.141 -26.016 -8.617 1 91.25 94 SER B CA 1
ATOM 2012 C C . SER B 1 94 ? -6.969 -24.5 -8.461 1 91.25 94 SER B C 1
ATOM 2014 O O . SER B 1 94 ? -5.875 -23.969 -8.656 1 91.25 94 SER B O 1
ATOM 2016 N N . VAL B 1 95 ? -8.023 -23.844 -8.102 1 92.88 95 VAL B N 1
ATOM 2017 C CA . VAL B 1 95 ? -8 -22.391 -7.945 1 92.88 95 VAL B CA 1
ATOM 2018 C C . VAL B 1 95 ? -7.898 -22.031 -6.465 1 92.88 95 VAL B C 1
ATOM 2020 O O . VAL B 1 95 ? -8.82 -22.297 -5.688 1 92.88 95 VAL B O 1
ATOM 2023 N N . PRO B 1 96 ? -6.82 -21.438 -6.133 1 94.38 96 PRO B N 1
ATOM 2024 C CA . PRO B 1 96 ? -6.703 -21 -4.738 1 94.38 96 PRO B CA 1
ATOM 2025 C C . PRO B 1 96 ? -7.699 -19.906 -4.383 1 94.38 96 PRO B C 1
ATOM 2027 O O . PRO B 1 96 ? -8.18 -19.188 -5.27 1 94.38 96 PRO B O 1
ATOM 2030 N N . TYR B 1 97 ? -8.023 -19.797 -3.055 1 95.12 97 TYR B N 1
ATOM 2031 C CA . TYR B 1 97 ? -8.82 -18.672 -2.6 1 95.12 97 TYR B CA 1
ATOM 2032 C C . TYR B 1 97 ? -7.996 -17.375 -2.635 1 95.12 97 TYR B C 1
ATOM 2034 O O . TYR B 1 97 ? -6.801 -17.391 -2.332 1 95.12 97 TYR B O 1
ATOM 2042 N N . ILE B 1 98 ? -8.633 -16.328 -2.883 1 97.25 98 ILE B N 1
ATOM 2043 C CA . ILE B 1 98 ? -7.984 -15.047 -3.127 1 97.25 98 ILE B CA 1
ATOM 2044 C C . ILE B 1 98 ? -7.227 -14.609 -1.875 1 97.25 98 ILE B C 1
ATOM 2046 O O . ILE B 1 98 ? -6.156 -14.008 -1.97 1 97.25 98 ILE B O 1
ATOM 2050 N N . ASN B 1 99 ? -7.781 -14.914 -0.661 1 98.06 99 ASN B N 1
ATOM 2051 C CA . ASN B 1 99 ? -7.184 -14.43 0.581 1 98.06 99 ASN B CA 1
ATOM 2052 C C . ASN B 1 99 ? -6.438 -15.547 1.312 1 98.06 99 ASN B C 1
ATOM 2054 O O . ASN B 1 99 ? -6.164 -15.438 2.508 1 98.06 99 ASN B O 1
ATOM 2058 N N . ASP B 1 100 ? -6.117 -16.609 0.517 1 96.75 100 ASP B N 1
ATOM 2059 C CA . ASP B 1 100 ? -5.281 -17.656 1.088 1 96.75 100 ASP B CA 1
ATOM 2060 C C . ASP B 1 100 ? -3.891 -17.125 1.428 1 96.75 100 ASP B C 1
ATOM 2062 O O . ASP B 1 100 ? -3.373 -16.234 0.743 1 96.75 100 ASP B O 1
ATOM 2066 N N . ILE B 1 101 ? -3.357 -17.703 2.508 1 96.88 101 IL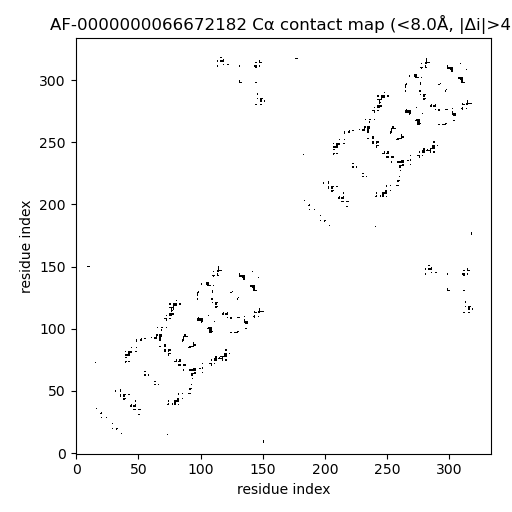E B N 1
ATOM 2067 C CA . ILE B 1 101 ? -1.997 -17.375 2.918 1 96.88 101 ILE B CA 1
ATOM 2068 C C . ILE B 1 101 ? -1.041 -18.484 2.484 1 96.88 101 ILE B C 1
ATOM 2070 O O . ILE B 1 101 ? -1.308 -19.656 2.711 1 96.88 101 ILE B O 1
ATOM 2074 N N . CYS B 1 102 ? 0.024 -18.078 1.768 1 95.94 102 CYS B N 1
ATOM 2075 C CA . CYS B 1 102 ? 1.063 -19.047 1.408 1 95.94 102 CYS B CA 1
ATOM 2076 C C . CYS B 1 102 ? 1.849 -19.484 2.637 1 95.94 102 CYS B C 1
ATOM 2078 O O . CYS B 1 102 ? 2.469 -18.656 3.311 1 95.94 102 CYS B O 1
ATOM 2080 N N . SER B 1 103 ? 1.813 -20.734 2.918 1 92.56 103 SER B N 1
ATOM 2081 C CA . SER B 1 103 ? 2.434 -21.266 4.125 1 92.56 103 SER B CA 1
ATOM 2082 C C . SER B 1 103 ? 3.941 -21.031 4.125 1 92.56 103 SER B C 1
ATOM 2084 O O . SER B 1 103 ? 4.551 -20.875 5.18 1 92.56 103 SER B O 1
ATOM 2086 N N . ASP B 1 104 ? 4.523 -20.984 3.018 1 91.75 104 ASP B N 1
ATOM 2087 C CA . ASP B 1 104 ?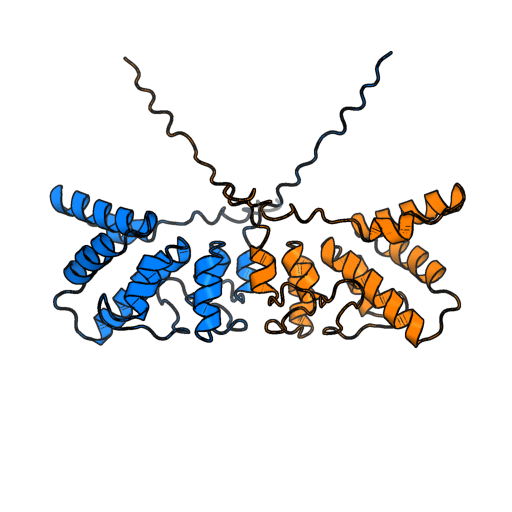 5.969 -20.828 2.902 1 91.75 104 ASP B CA 1
ATOM 2088 C C . ASP B 1 104 ? 6.395 -19.406 3.293 1 91.75 104 ASP B C 1
ATOM 2090 O O . ASP B 1 104 ? 7.473 -19.219 3.859 1 91.75 104 ASP B O 1
ATOM 2094 N N . THR B 1 105 ? 5.57 -18.453 3.031 1 94.5 105 THR B N 1
ATOM 2095 C CA . THR B 1 105 ? 5.992 -17.078 3.186 1 94.5 105 THR B CA 1
ATOM 2096 C C . THR B 1 105 ? 5.207 -16.391 4.301 1 94.5 105 THR B C 1
ATOM 2098 O O . THR B 1 105 ? 5.641 -15.367 4.84 1 94.5 105 THR B O 1
ATOM 2101 N N . GLY B 1 106 ? 3.963 -16.906 4.562 1 97.75 106 GLY B N 1
ATOM 2102 C CA . GLY B 1 106 ? 3.068 -16.234 5.492 1 97.75 106 GLY B CA 1
ATOM 2103 C C . GLY B 1 106 ? 2.35 -15.047 4.875 1 97.75 106 GLY B C 1
ATOM 2104 O O . GLY B 1 106 ? 1.726 -14.258 5.582 1 97.75 106 GLY B O 1
ATOM 2105 N N . LEU B 1 107 ? 2.455 -14.93 3.566 1 98.19 107 LEU B N 1
ATOM 2106 C CA . LEU B 1 107 ? 1.904 -13.781 2.855 1 98.19 107 LEU B CA 1
ATOM 2107 C C . LEU B 1 107 ? 0.691 -14.188 2.025 1 98.19 107 LEU B C 1
ATOM 2109 O O . LEU B 1 107 ? 0.671 -15.266 1.435 1 98.19 107 LEU B O 1
ATOM 2113 N N . SER B 1 108 ? -0.338 -13.359 2.061 1 98.38 108 SER B N 1
ATOM 2114 C CA . SER B 1 108 ? -1.389 -13.492 1.056 1 98.38 108 SER B CA 1
ATOM 2115 C C . SER B 1 108 ? -0.903 -13.039 -0.317 1 98.38 108 SER B C 1
ATOM 2117 O O . SER B 1 108 ? 0.196 -12.492 -0.444 1 98.38 108 SER B O 1
ATOM 2119 N N . LEU B 1 109 ? -1.737 -13.312 -1.306 1 98.31 109 LEU B N 1
ATOM 2120 C CA . LEU B 1 109 ? -1.406 -12.867 -2.656 1 98.31 109 LEU B CA 1
ATOM 2121 C C . LEU B 1 109 ? -1.232 -11.352 -2.703 1 98.31 109 LEU B C 1
ATOM 2123 O O . LEU B 1 109 ? -0.294 -10.852 -3.326 1 98.31 109 LEU B O 1
ATOM 2127 N N . LEU B 1 110 ? -2.088 -10.625 -2.016 1 98.69 110 LEU B N 1
ATOM 2128 C CA . LEU B 1 110 ? -2.004 -9.164 -2.021 1 98.69 110 LEU B CA 1
ATOM 2129 C C . LEU B 1 110 ? -0.756 -8.688 -1.286 1 98.69 110 LEU B C 1
ATOM 2131 O O . LEU B 1 110 ? -0.119 -7.719 -1.7 1 98.69 110 LEU B O 1
ATOM 2135 N N . HIS B 1 111 ? -0.405 -9.336 -0.192 1 98.62 111 HIS B N 1
ATOM 2136 C CA . HIS B 1 111 ? 0.858 -9.039 0.472 1 98.62 111 HIS B CA 1
ATOM 2137 C C . HIS B 1 111 ? 2.029 -9.148 -0.499 1 98.62 111 HIS B C 1
ATOM 2139 O O . HIS B 1 111 ? 2.842 -8.227 -0.601 1 98.62 111 HIS B O 1
ATOM 2145 N N . THR B 1 112 ? 2.092 -10.242 -1.182 1 97.94 112 THR B N 1
ATOM 2146 C CA . THR B 1 112 ? 3.188 -10.531 -2.1 1 97.94 112 THR B CA 1
ATOM 2147 C C . THR B 1 112 ? 3.26 -9.484 -3.205 1 97.94 112 THR B C 1
ATOM 2149 O O . THR B 1 112 ? 4.332 -8.953 -3.498 1 97.94 112 THR B O 1
ATOM 2152 N N . ALA B 1 113 ? 2.133 -9.242 -3.803 1 98 113 ALA B N 1
ATOM 2153 C CA . ALA B 1 113 ? 2.09 -8.273 -4.891 1 98 113 ALA B CA 1
ATOM 2154 C C . ALA B 1 113 ? 2.52 -6.891 -4.402 1 98 113 ALA B C 1
ATOM 2156 O O . ALA B 1 113 ? 3.287 -6.199 -5.078 1 98 113 ALA B O 1
ATOM 2157 N N . ALA B 1 114 ? 2.01 -6.496 -3.271 1 97.5 114 ALA B N 1
ATOM 2158 C CA . ALA B 1 114 ? 2.34 -5.191 -2.707 1 97.5 114 ALA B CA 1
ATOM 2159 C C . ALA B 1 114 ? 3.832 -5.086 -2.406 1 97.5 114 ALA B C 1
ATOM 2161 O O . ALA B 1 114 ? 4.48 -4.109 -2.789 1 97.5 114 ALA B O 1
ATOM 2162 N N . GLU B 1 115 ? 4.371 -6.039 -1.764 1 96.19 115 GLU B N 1
ATOM 2163 C CA . GLU B 1 115 ? 5.781 -6.043 -1.384 1 96.19 115 GLU B CA 1
ATOM 2164 C C . GLU B 1 115 ? 6.684 -6.004 -2.613 1 96.19 115 GLU B C 1
ATOM 2166 O O . GLU B 1 115 ? 7.75 -5.387 -2.584 1 96.19 115 GLU B O 1
ATOM 2171 N N . SER B 1 116 ? 6.254 -6.605 -3.629 1 94.69 116 SER B N 1
ATOM 2172 C CA . SER B 1 116 ? 7.059 -6.707 -4.844 1 94.69 116 SER B CA 1
ATOM 2173 C C . SER B 1 116 ? 6.793 -5.535 -5.781 1 94.69 116 SER B C 1
ATOM 2175 O O . SER B 1 116 ? 7.324 -5.488 -6.895 1 94.69 116 SER B O 1
ATOM 2177 N N . HIS B 1 117 ? 5.938 -4.633 -5.383 1 94.06 117 HIS B N 1
ATOM 2178 C CA . HIS B 1 117 ? 5.59 -3.498 -6.227 1 94.06 117 HIS B CA 1
ATOM 2179 C C . HIS B 1 117 ? 5.07 -3.959 -7.586 1 94.06 117 HIS B C 1
ATOM 2181 O O . HIS B 1 117 ? 5.551 -3.498 -8.625 1 94.06 117 HIS B O 1
ATOM 2187 N N . ALA B 1 118 ? 4.152 -4.828 -7.527 1 95.12 118 ALA B N 1
ATOM 2188 C CA . ALA B 1 118 ? 3.506 -5.406 -8.703 1 95.12 118 ALA B CA 1
ATOM 2189 C C . ALA B 1 118 ? 2.127 -4.789 -8.93 1 95.12 118 ALA B C 1
ATOM 2191 O O . ALA B 1 118 ? 1.11 -5.375 -8.555 1 95.12 118 ALA B O 1
ATOM 2192 N N . PRO B 1 119 ? 2.031 -3.631 -9.602 1 96.38 119 PRO B N 1
ATOM 2193 C CA . PRO B 1 119 ? 0.779 -2.871 -9.664 1 96.38 119 PRO B CA 1
ATOM 2194 C C . PRO B 1 119 ? -0.313 -3.6 -10.445 1 96.38 119 PRO B C 1
ATOM 2196 O O . PRO B 1 119 ? -1.497 -3.473 -10.117 1 96.38 119 PRO B O 1
ATOM 2199 N N . LEU B 1 120 ? 0.009 -4.375 -11.453 1 97.06 120 LEU B N 1
ATOM 2200 C CA . LEU B 1 120 ? -0.992 -5.082 -12.242 1 97.06 120 LEU B CA 1
ATOM 2201 C C . LEU B 1 120 ? -1.655 -6.184 -11.422 1 97.06 120 LEU B C 1
ATOM 2203 O O . LEU B 1 120 ? -2.881 -6.324 -11.438 1 97.06 120 LEU B O 1
ATOM 2207 N N . CYS B 1 121 ? -0.826 -6.848 -10.75 1 98 121 CYS B N 1
ATOM 2208 C CA . CYS B 1 121 ? -1.367 -7.914 -9.914 1 98 121 CYS B CA 1
ATOM 2209 C C . CYS B 1 121 ? -2.195 -7.344 -8.766 1 98 121 CYS B C 1
ATOM 2211 O O . CYS B 1 121 ? -3.242 -7.895 -8.422 1 98 121 CYS B O 1
ATOM 2213 N N . VAL B 1 122 ? -1.752 -6.25 -8.18 1 98.25 122 VAL B N 1
ATOM 2214 C CA . VAL B 1 122 ? -2.516 -5.609 -7.113 1 98.25 122 VAL B CA 1
ATOM 2215 C C . VAL B 1 122 ? -3.902 -5.23 -7.629 1 98.25 122 VAL B C 1
ATOM 2217 O O . VAL B 1 122 ? -4.914 -5.531 -6.992 1 98.25 122 VAL B O 1
ATOM 2220 N N . GLU B 1 123 ? -3.924 -4.664 -8.734 1 97.75 123 GLU B N 1
ATOM 2221 C CA . GLU B 1 123 ? -5.199 -4.266 -9.32 1 97.75 123 GLU B CA 1
ATOM 2222 C C . GLU B 1 123 ? -6.109 -5.473 -9.539 1 97.75 123 GLU B C 1
ATOM 2224 O O . GLU B 1 123 ? -7.289 -5.438 -9.18 1 97.75 123 GLU B O 1
ATOM 2229 N N . MET B 1 124 ? -5.609 -6.508 -10.117 1 97.62 124 MET B N 1
ATOM 2230 C CA . MET B 1 124 ? -6.379 -7.719 -10.375 1 97.62 124 MET B CA 1
ATOM 2231 C C . MET B 1 124 ? -6.922 -8.312 -9.078 1 97.62 124 MET B C 1
ATOM 2233 O O . MET B 1 124 ? -8.086 -8.703 -9.008 1 97.62 124 MET B O 1
ATOM 2237 N N . LEU B 1 125 ? -6.125 -8.383 -8.07 1 98.19 125 LEU B N 1
ATOM 2238 C CA . LEU B 1 125 ? -6.504 -8.984 -6.793 1 98.19 125 LEU B CA 1
ATOM 2239 C C . LEU B 1 125 ? -7.586 -8.156 -6.105 1 98.19 125 LEU B C 1
ATOM 2241 O O . LEU B 1 125 ? -8.523 -8.711 -5.531 1 98.19 125 LEU B O 1
ATOM 2245 N N . LEU B 1 126 ? -7.461 -6.863 -6.184 1 97.94 126 LEU B N 1
ATOM 2246 C CA . LEU B 1 126 ? -8.461 -5.988 -5.578 1 97.94 126 LEU B CA 1
ATOM 2247 C C . LEU B 1 126 ? -9.805 -6.137 -6.281 1 97.94 126 LEU B C 1
ATOM 2249 O O . LEU B 1 126 ? -10.852 -6.109 -5.629 1 97.94 126 LEU B O 1
ATOM 2253 N N . LYS B 1 127 ? -9.766 -6.285 -7.582 1 97.44 127 LYS B N 1
ATOM 2254 C CA . LYS B 1 127 ? -10.992 -6.52 -8.336 1 97.44 127 LYS B CA 1
ATOM 2255 C C . LYS B 1 127 ? -11.656 -7.828 -7.914 1 97.44 127 LYS B C 1
ATOM 2257 O O . LYS B 1 127 ? -12.859 -8.008 -8.094 1 97.44 127 LYS B O 1
ATOM 2262 N N . ARG B 1 128 ? -10.914 -8.68 -7.328 1 97.12 128 ARG B N 1
ATOM 2263 C CA . ARG B 1 128 ? -11.406 -9.977 -6.879 1 97.12 128 ARG B CA 1
ATOM 2264 C C . ARG B 1 128 ? -11.578 -10.008 -5.363 1 97.12 128 ARG B C 1
ATOM 2266 O O . ARG B 1 128 ? -11.586 -11.086 -4.758 1 97.12 128 ARG B O 1
ATOM 2273 N N . ARG B 1 129 ? -11.609 -8.844 -4.754 1 97.06 129 ARG B N 1
ATOM 2274 C CA . ARG B 1 129 ? -11.977 -8.609 -3.361 1 97.06 129 ARG B CA 1
ATOM 2275 C C . ARG B 1 129 ? -10.906 -9.133 -2.412 1 97.06 129 ARG B C 1
ATOM 2277 O O . ARG B 1 129 ? -11.219 -9.68 -1.354 1 97.06 129 ARG B O 1
ATOM 2284 N N . ALA B 1 130 ? -9.664 -9.062 -2.895 1 98.25 130 ALA B N 1
ATOM 2285 C CA . ALA B 1 130 ? -8.586 -9.305 -1.945 1 98.25 130 ALA B CA 1
ATOM 2286 C C . ALA B 1 130 ? -8.641 -8.32 -0.781 1 98.25 130 ALA B C 1
ATOM 2288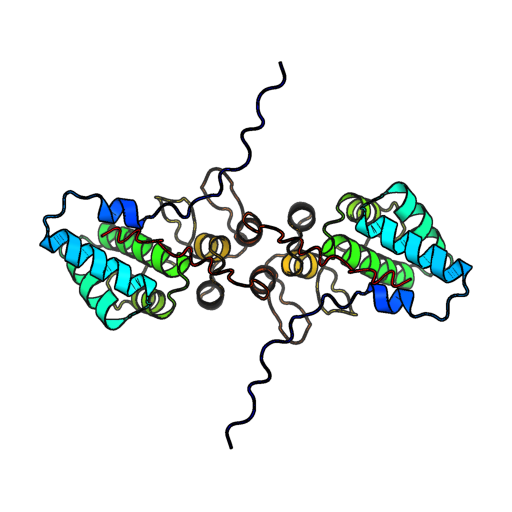 O O . ALA B 1 130 ? -8.883 -7.129 -0.981 1 98.25 130 ALA B O 1
ATOM 2289 N N . ARG B 1 131 ? -8.367 -8.797 0.486 1 97.94 131 ARG B N 1
ATOM 2290 C CA . ARG B 1 131 ? -8.461 -7.953 1.672 1 97.94 131 ARG B CA 1
ATOM 2291 C C . ARG B 1 131 ? -7.199 -7.105 1.838 1 97.94 131 ARG B C 1
ATOM 2293 O O . ARG B 1 131 ? -6.082 -7.625 1.764 1 97.94 131 ARG B O 1
ATOM 2300 N N . THR B 1 132 ? -7.438 -5.816 2.082 1 98 132 THR B N 1
ATOM 2301 C CA . THR B 1 132 ? -6.332 -4.871 2.201 1 98 132 THR B CA 1
ATOM 2302 C C . THR B 1 132 ? -5.914 -4.711 3.662 1 98 132 THR B C 1
ATOM 2304 O O . THR B 1 132 ? -4.871 -4.117 3.953 1 98 132 THR B O 1
ATOM 2307 N N . ASP B 1 133 ? -6.609 -5.207 4.602 1 96.62 133 ASP B N 1
ATOM 2308 C CA . ASP B 1 133 ? -6.391 -4.945 6.02 1 96.62 133 ASP B CA 1
ATOM 2309 C C . ASP B 1 133 ? -5.891 -6.195 6.738 1 96.62 133 ASP B C 1
ATOM 2311 O O . ASP B 1 133 ? -5.82 -6.223 7.969 1 96.62 133 ASP B O 1
ATOM 2315 N N . MET B 1 134 ? -5.602 -7.246 5.957 1 97.31 134 MET B N 1
ATOM 2316 C CA . MET B 1 134 ? -5.055 -8.453 6.566 1 97.31 134 MET B CA 1
ATOM 2317 C C . MET B 1 134 ? -3.576 -8.281 6.895 1 97.31 134 MET B C 1
ATOM 2319 O O . MET B 1 134 ? -2.812 -7.766 6.078 1 97.31 134 MET B O 1
ATOM 2323 N N . ARG B 1 135 ? -3.205 -8.672 8.109 1 98 135 ARG B N 1
ATOM 2324 C CA . ARG B 1 135 ? -1.787 -8.68 8.445 1 98 135 ARG B CA 1
ATOM 2325 C C . ARG B 1 135 ? -1.12 -9.977 8 1 98 135 ARG B C 1
ATOM 2327 O O . ARG B 1 135 ? -1.727 -11.047 8.07 1 98 135 ARG B O 1
ATOM 2334 N N . SER B 1 136 ? 0.072 -9.852 7.535 1 98.12 136 SER B N 1
ATOM 2335 C CA . SER B 1 136 ? 0.832 -11.031 7.137 1 98.12 136 SER B CA 1
ATOM 2336 C C . SER B 1 136 ? 1.121 -11.938 8.328 1 98.12 136 SER B C 1
ATOM 2338 O O . SER B 1 136 ? 1.085 -11.484 9.477 1 98.12 136 SER B O 1
ATOM 2340 N N . LYS B 1 137 ? 1.375 -13.18 8.086 1 98 137 LYS B N 1
ATOM 2341 C CA . LYS B 1 137 ? 1.625 -14.148 9.156 1 98 137 LYS B CA 1
ATOM 2342 C C . LYS B 1 137 ? 3.119 -14.406 9.32 1 98 137 LYS B C 1
ATOM 2344 O O . LYS B 1 137 ? 3.521 -15.258 10.109 1 98 137 LYS B O 1
ATOM 2349 N N . ASP B 1 138 ? 3.869 -13.703 8.57 1 95.5 138 ASP B N 1
ATOM 2350 C CA . ASP B 1 138 ? 5.301 -13.727 8.844 1 95.5 138 ASP B CA 1
ATOM 2351 C C . ASP B 1 138 ? 5.641 -12.883 10.078 1 95.5 138 ASP B C 1
ATOM 2353 O O . ASP B 1 138 ? 4.742 -12.43 10.789 1 95.5 138 ASP B O 1
ATOM 2357 N N . GLU B 1 139 ? 6.93 -12.75 10.43 1 95.94 139 GLU B N 1
ATOM 2358 C CA . GLU B 1 139 ? 7.363 -12.086 11.656 1 95.94 139 GLU B CA 1
ATOM 2359 C C . GLU B 1 139 ? 7.031 -10.602 11.625 1 95.94 139 GLU B C 1
ATOM 2361 O O . GLU B 1 139 ? 6.883 -9.969 12.672 1 95.94 139 GLU B O 1
ATOM 2366 N N . ARG B 1 140 ? 6.836 -10.062 10.492 1 95.88 140 ARG B N 1
ATOM 2367 C CA . ARG B 1 140 ? 6.625 -8.625 10.367 1 95.88 140 ARG B CA 1
ATOM 2368 C C . ARG B 1 140 ? 5.188 -8.25 10.711 1 95.88 140 ARG B C 1
ATOM 2370 O O . ARG B 1 140 ? 4.938 -7.188 11.281 1 95.88 140 ARG B O 1
ATOM 2377 N N . ALA B 1 141 ? 4.191 -9.055 10.352 1 97.81 141 ALA B N 1
ATOM 2378 C CA . ALA B 1 141 ? 2.777 -8.836 10.648 1 97.81 141 ALA B CA 1
ATOM 2379 C C . ALA B 1 141 ? 2.307 -7.484 10.125 1 97.81 141 ALA B C 1
ATOM 2381 O O . ALA B 1 141 ? 1.69 -6.707 10.859 1 97.81 141 ALA B O 1
ATOM 2382 N N . LEU B 1 142 ? 2.576 -7.262 8.844 1 97.75 142 LEU B N 1
ATOM 2383 C CA . LEU B 1 142 ? 2.236 -5.996 8.211 1 97.75 142 LEU B CA 1
ATOM 2384 C C . LEU B 1 142 ? 1.079 -6.168 7.23 1 97.75 142 LEU B C 1
ATOM 2386 O O . LEU B 1 142 ? 0.868 -7.262 6.699 1 97.75 142 LEU B O 1
ATOM 2390 N N . ILE B 1 143 ? 0.314 -5.098 7.074 1 98.38 143 ILE B N 1
ATOM 2391 C CA . ILE B 1 143 ? -0.7 -5.102 6.023 1 98.38 143 ILE B CA 1
ATOM 2392 C C . ILE B 1 143 ? -0.048 -4.812 4.676 1 98.38 143 ILE B C 1
ATOM 2394 O O . ILE B 1 143 ? 1.098 -4.359 4.617 1 98.38 143 ILE B O 1
ATOM 2398 N N . PRO B 1 144 ? -0.742 -5.051 3.537 1 98.44 144 PRO B N 1
ATOM 2399 C CA . PRO B 1 144 ? -0.151 -4.871 2.209 1 98.44 144 PRO B CA 1
ATOM 2400 C C . PRO B 1 144 ? 0.422 -3.471 2.006 1 98.44 144 PRO B C 1
ATOM 2402 O O . PRO B 1 144 ? 1.522 -3.322 1.469 1 98.44 144 PRO B O 1
ATOM 2405 N N . LEU B 1 145 ? -0.259 -2.492 2.494 1 98.19 145 LEU B N 1
ATOM 2406 C CA . LEU B 1 145 ? 0.224 -1.125 2.338 1 98.19 145 LEU B CA 1
ATOM 2407 C C . LEU B 1 145 ? 1.572 -0.942 3.027 1 98.19 145 LEU B C 1
ATOM 2409 O O . LEU B 1 145 ? 2.506 -0.392 2.438 1 98.19 145 LEU B O 1
ATOM 2413 N N . GLU B 1 146 ? 1.654 -1.353 4.223 1 97.81 146 GLU B N 1
ATOM 2414 C CA . GLU B 1 146 ? 2.916 -1.247 4.953 1 97.81 146 GLU B CA 1
ATOM 2415 C C . GLU B 1 146 ? 4.027 -2.018 4.246 1 97.81 146 GLU B C 1
ATOM 2417 O O . GLU B 1 146 ? 5.168 -1.554 4.18 1 97.81 146 GLU B O 1
ATOM 2422 N N . LEU B 1 147 ? 3.729 -3.164 3.713 1 96.81 147 LEU B N 1
ATOM 2423 C CA . LEU B 1 147 ? 4.711 -3.959 2.98 1 96.81 147 LEU B CA 1
ATOM 2424 C C . LEU B 1 147 ? 5.207 -3.209 1.75 1 96.81 147 LEU B C 1
ATOM 2426 O O . LEU B 1 147 ? 6.391 -3.279 1.411 1 96.81 147 LEU B O 1
ATOM 2430 N N . SER B 1 148 ? 4.32 -2.574 1.068 1 95.88 148 SER B N 1
ATOM 2431 C CA . SER B 1 148 ? 4.68 -1.843 -0.142 1 95.88 148 SER B CA 1
ATOM 2432 C C . SER B 1 148 ? 5.672 -0.723 0.162 1 95.88 148 SER B C 1
ATOM 2434 O O . SER B 1 148 ? 6.367 -0.244 -0.734 1 95.88 148 SER B O 1
ATOM 2436 N N . LEU B 1 149 ? 5.727 -0.295 1.388 1 93.44 149 LEU B N 1
ATOM 2437 C CA . LEU B 1 149 ? 6.586 0.819 1.775 1 93.44 149 LEU B CA 1
ATOM 2438 C C . LEU B 1 149 ? 7.852 0.317 2.459 1 93.44 149 LEU B C 1
ATOM 2440 O O . LEU B 1 149 ? 8.75 1.105 2.775 1 93.44 149 LEU B O 1
ATOM 2444 N N . SER B 1 150 ? 7.93 -0.903 2.727 1 89.06 150 SER B N 1
ATOM 2445 C CA . SER B 1 150 ? 9.039 -1.465 3.486 1 89.06 150 SER B CA 1
ATOM 2446 C C . SER B 1 150 ? 10.32 -1.498 2.654 1 89.06 150 SER B C 1
ATOM 2448 O O . SER B 1 150 ? 11.422 -1.466 3.201 1 89.06 150 SER B O 1
ATOM 2450 N N . ASN B 1 151 ? 10.273 -1.589 1.314 1 71.56 151 ASN B N 1
ATOM 2451 C CA . ASN B 1 151 ? 11.477 -1.692 0.494 1 71.56 151 ASN B CA 1
ATOM 2452 C C . ASN B 1 151 ? 11.758 -0.393 -0.255 1 71.56 151 ASN B C 1
ATOM 2454 O O . ASN B 1 151 ? 12.562 -0.371 -1.191 1 71.56 151 ASN B O 1
ATOM 2458 N N . VAL B 1 152 ? 11.102 0.61 0.02 1 58.03 152 VAL B N 1
ATOM 2459 C CA . VAL B 1 152 ? 11.273 1.82 -0.777 1 58.03 152 VAL B CA 1
ATOM 2460 C C . VAL B 1 152 ?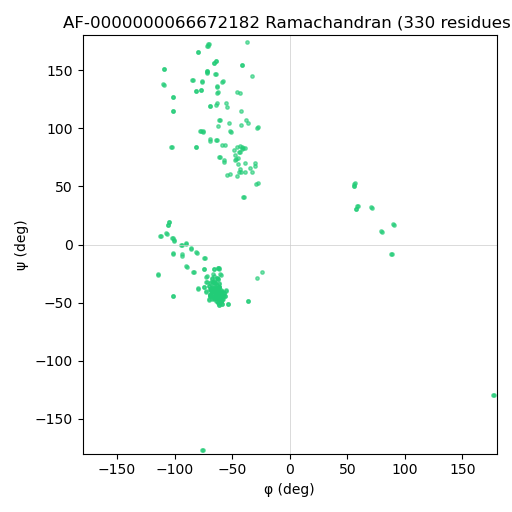 12.594 2.494 -0.41 1 58.03 152 VAL B C 1
ATOM 2462 O O . VAL B 1 152 ? 12.867 2.746 0.767 1 58.03 152 VAL B O 1
ATOM 2465 N N . SER B 1 153 ? 13.594 2.186 -1.268 1 49.62 153 SER B N 1
ATOM 2466 C CA . SER B 1 153 ? 14.82 2.98 -1.207 1 49.62 153 SER B CA 1
ATOM 2467 C C . SER B 1 153 ? 14.547 4.438 -1.569 1 49.62 153 SER B C 1
ATOM 2469 O O . SER B 1 153 ? 13.766 4.719 -2.479 1 49.62 153 SER B O 1
ATOM 2471 N N . VAL B 1 154 ? 14.25 5.23 -0.668 1 43.5 154 VAL B N 1
ATOM 2472 C CA . VAL B 1 154 ? 14.109 6.656 -0.929 1 43.5 154 VAL B CA 1
ATOM 2473 C C . VAL B 1 154 ? 15.25 7.137 -1.822 1 43.5 154 VAL B C 1
ATOM 2475 O O . VAL B 1 154 ? 16.422 7.035 -1.451 1 43.5 154 VAL B O 1
ATOM 2478 N N . ASP B 1 155 ? 15.148 6.891 -3.119 1 42.03 155 ASP B N 1
ATOM 2479 C CA . ASP B 1 155 ? 16.141 7.613 -3.92 1 42.03 155 ASP B CA 1
ATOM 2480 C C . ASP B 1 155 ? 16.047 9.117 -3.686 1 42.03 155 ASP B C 1
ATOM 2482 O O . ASP B 1 155 ? 15.039 9.742 -4.035 1 42.03 155 ASP B O 1
ATOM 2486 N N . VAL B 1 156 ? 16.438 9.531 -2.57 1 38.12 156 VAL B N 1
ATOM 2487 C CA . VAL B 1 156 ? 16.688 10.961 -2.443 1 38.12 156 VAL B CA 1
ATOM 2488 C C . VAL B 1 156 ? 17.531 11.445 -3.623 1 38.12 156 VAL B C 1
ATOM 2490 O O . VAL B 1 156 ? 18.688 11.039 -3.773 1 38.12 156 VAL B O 1
ATOM 2493 N N . LYS B 1 157 ? 16.953 11.625 -4.836 1 37.28 157 LYS B N 1
ATOM 2494 C CA . LYS B 1 157 ? 17.688 12.352 -5.863 1 37.28 157 LYS B CA 1
ATOM 2495 C C . LYS B 1 157 ? 17.984 13.781 -5.422 1 37.28 157 LYS B C 1
ATOM 2497 O O . LYS B 1 157 ? 17.078 14.594 -5.27 1 37.28 157 LYS B O 1
ATOM 2502 N N . TRP B 1 158 ? 18.891 13.898 -4.594 1 33.81 158 TRP B N 1
ATOM 2503 C CA . TRP B 1 158 ? 19.5 15.227 -4.492 1 33.81 158 TRP B CA 1
ATOM 2504 C C . TRP B 1 158 ? 20.078 15.656 -5.836 1 33.81 158 TRP B C 1
ATOM 2506 O O . TRP B 1 158 ? 20.984 15.016 -6.367 1 33.81 158 TRP B O 1
ATOM 2516 N N . LYS B 1 159 ? 19.281 16.25 -6.715 1 35.34 159 LYS B N 1
ATOM 2517 C CA . LYS B 1 159 ? 19.922 17 -7.797 1 35.34 159 LYS B CA 1
ATOM 2518 C C . LYS B 1 159 ? 20.766 18.156 -7.25 1 35.34 159 LYS B C 1
ATOM 2520 O O . LYS B 1 159 ? 20.25 19.047 -6.57 1 35.34 159 LYS B O 1
ATOM 2525 N N . PRO B 1 160 ? 22.031 18.031 -7.301 1 32.44 160 PRO B N 1
ATOM 2526 C CA . PRO B 1 160 ? 22.906 19.156 -6.961 1 32.44 160 PRO B CA 1
ATOM 2527 C C . PRO B 1 160 ? 22.547 20.438 -7.738 1 32.44 160 PRO B C 1
ATOM 2529 O O . PRO B 1 160 ? 22.234 20.359 -8.93 1 32.44 160 PRO B O 1
ATOM 2532 N N . THR B 1 161 ? 21.797 21.375 -7.207 1 34.41 161 THR B N 1
ATOM 2533 C CA . THR B 1 161 ? 21.828 22.703 -7.816 1 34.41 161 THR B CA 1
ATOM 2534 C C . THR B 1 161 ? 23.25 23.078 -8.211 1 34.41 161 THR B C 1
ATOM 2536 O O . THR B 1 161 ? 24.141 23.156 -7.363 1 34.41 161 THR B O 1
ATOM 2539 N N . SER B 1 162 ? 23.703 22.641 -9.344 1 35.62 162 SER B N 1
ATOM 2540 C CA . SER B 1 162 ? 24.859 23.281 -9.938 1 35.62 162 SER B CA 1
ATOM 2541 C C . SER B 1 162 ? 24.734 24.812 -9.875 1 35.62 162 SER B C 1
ATOM 2543 O O . SER B 1 162 ? 23.844 25.391 -10.5 1 35.62 162 SER B O 1
ATOM 2545 N N . GLU B 1 163 ? 24.797 25.516 -8.797 1 33.5 163 GLU B N 1
ATOM 2546 C CA . GLU B 1 163 ? 25.297 26.875 -8.812 1 33.5 163 GLU B CA 1
ATOM 2547 C C . GLU B 1 163 ? 26.516 27 -9.719 1 33.5 163 GLU B C 1
ATOM 2549 O O . GLU B 1 163 ? 27.531 26.328 -9.508 1 33.5 163 GLU B O 1
ATOM 2554 N N . SER B 1 164 ? 26.344 27.188 -11.055 1 34.12 164 SER B N 1
ATOM 2555 C CA . SER B 1 164 ? 27.281 27.969 -11.859 1 34.12 164 SER B CA 1
ATOM 2556 C C . SER B 1 164 ? 27.703 29.234 -11.141 1 34.12 164 SER B C 1
ATOM 2558 O O . SER B 1 164 ? 26.922 30.188 -11.023 1 34.12 164 SER B O 1
ATOM 2560 N N . ILE B 1 165 ? 28.328 29.25 -10.031 1 31.3 165 ILE B N 1
ATOM 2561 C CA . ILE B 1 165 ? 29.234 30.328 -9.688 1 31.3 165 ILE B CA 1
ATOM 2562 C C . ILE B 1 165 ? 30.25 30.547 -10.82 1 31.3 165 ILE B C 1
ATOM 2564 O O . ILE B 1 165 ? 31.125 29.719 -11.039 1 31.3 165 ILE B O 1
ATOM 2568 N N . GLU B 1 166 ? 29.859 30.891 -12.062 1 29.2 166 GLU B N 1
ATOM 2569 C CA . GLU B 1 166 ? 30.781 31.703 -12.836 1 29.2 166 GLU B CA 1
ATOM 2570 C C . GLU B 1 166 ? 31.172 32.969 -12.078 1 29.2 166 GLU B C 1
ATOM 2572 O O . GLU B 1 166 ? 30.297 33.656 -11.531 1 29.2 166 GLU B O 1
ATOM 2577 N N . ASP B 1 167 ? 32.469 33.094 -11.797 1 25.06 167 ASP B N 1
ATOM 2578 C CA . ASP B 1 167 ? 33.344 34.25 -11.891 1 25.06 167 ASP B CA 1
ATOM 2579 C C . ASP B 1 167 ? 33.156 34.969 -13.234 1 25.06 167 ASP B C 1
ATOM 2581 O O . ASP B 1 167 ? 32.969 34.312 -14.258 1 25.06 167 ASP B O 1
#

pLDDT: mean 77.93, std 26.91, range [19.88, 98.75]

Foldseek 3Di:
DPDDPPDDPLPPPPPCLCVVQPDPDPPVRNVLSVQLVVCLLVLVQVSVLVSLLVVCPPPDQVVSQLSLQVQLLSSLLNLSLNNNVCSCVQSRHDHHDLQDANPVFQDGSLLNNLLSVNVNSNVVSVVVVHDQPFFGPPPVRDGSPVSNVPNDPPPPPPPPPPPPPDD/DPDDCPDDPLPPPPPCLCVVQPDPDDPVRNVLSVQLVVCLLVLVQVSVLVSLLVVCPPPDQVRSQLSLQVQLLNSLLNLSLNNNVCSCVQSRHDHHDLADANPVAQDGSLLNNLLSVNVNSNVVSVVVVHDQPFFGPPPVRDGSPVSNVPNDPPPPPPPPPPPPPDD

Solvent-accessible surface area (backbone atoms only — not comparable to full-atom values): 18605 Å² total; per-residue (Å²): 137,80,77,78,78,79,67,80,72,75,77,63,81,68,54,67,59,42,67,72,57,61,54,90,46,54,77,66,49,44,50,51,50,48,50,38,52,46,19,39,69,69,31,36,39,71,62,28,40,59,46,48,37,65,72,50,60,90,52,51,71,68,59,32,27,54,51,38,39,53,52,39,41,51,19,22,38,61,36,11,50,54,38,31,45,38,36,67,71,41,69,47,51,48,55,57,62,63,75,44,63,40,82,91,65,24,32,28,45,53,34,38,4,28,51,48,64,11,56,62,28,38,53,56,40,48,76,64,67,39,68,68,80,52,58,31,68,39,96,78,51,42,29,24,52,57,36,45,44,68,73,62,69,76,74,75,73,74,73,74,78,76,74,78,75,72,130,136,82,78,78,79,79,63,81,73,74,76,63,79,69,53,69,58,46,67,74,58,62,53,91,46,53,74,66,49,43,49,51,50,48,50,38,52,47,19,40,69,68,30,36,38,71,60,28,39,57,46,49,37,63,70,49,59,89,52,51,71,67,59,32,28,54,52,37,40,53,53,38,41,52,19,23,38,62,37,11,49,54,39,30,47,37,35,66,72,41,69,47,50,49,55,57,63,64,73,44,62,41,82,90,64,23,32,27,45,53,35,38,5,28,51,48,65,10,59,61,27,39,52,55,38,48,77,65,67,38,69,67,79,52,57,30,68,38,94,77,51,41,29,26,52,58,37,44,46,69,72,61,70,75,74,74,75,76,71,75,77,75,73,79,76,72,130

InterPro domains:
  IPR036770 Ankyrin repeat-containing domain superfamily [SSF48403] (58-140)